Protein AF-A0AAJ6B2W2-F1 (afdb_monomer_lite)

Organism: NCBI:txid3121374

Foldseek 3Di:
DQQDLDQDPLLVVVLVVLLVLLLPQLQVLLVPAPADDDQDADPVLLVVLLVLLVVLVVVLVVVLVVVQVVSCVVVVNHGLVVLLVVLVVQVVVLVVVCPVPDPPVPPPVSNVSSVSSNVSSVVSSLSSSLSSLLSSQSNVCSNNVRFSVVSVVNDPDDSSVRSNVSSNSSSVHNVVSVVVSVVVVVVVVVVVVVD

Radius of gyration: 22.05 Å; chains: 1; bounding box: 56×41×61 Å

Sequence (195 aa):
MTVDTGIRMPYIVTTIILVVAGLVLGPILLTSSTITQTPVEGIAAFAILYVLAQAIERVNQLLVPVLDRLLSAVSGAPTATDKKRTALTAVREQAAAMRGFGVSAYSADAQSEADEAVTTANIEKALLTNGLAFLLAMLLVGLFKFSLLASLGYTNVPSVVDIVITATAIMGGSAGLGDLISKIQKSKTADETAV

Structure (mmCIF, N/CA/C/O backbone):
data_AF-A0AAJ6B2W2-F1
#
_entry.id   AF-A0AAJ6B2W2-F1
#
loop_
_atom_site.group_PDB
_atom_site.id
_atom_site.type_symbol
_atom_site.label_atom_id
_atom_site.label_alt_id
_atom_site.label_comp_id
_atom_site.label_asym_id
_atom_site.label_entity_id
_atom_site.label_seq_id
_atom_site.pdbx_PDB_ins_code
_atom_site.Cartn_x
_atom_site.Cartn_y
_atom_site.Cartn_z
_atom_site.occupancy
_atom_site.B_iso_or_equiv
_atom_site.auth_seq_id
_atom_site.auth_comp_id
_atom_site.auth_asym_id
_atom_site.auth_atom_id
_atom_site.pdbx_PDB_model_num
ATOM 1 N N . MET A 1 1 ? 15.300 -0.191 -28.708 1.00 49.44 1 MET A N 1
ATOM 2 C CA . MET A 1 1 ? 14.275 -0.886 -27.903 1.00 49.44 1 MET A CA 1
ATOM 3 C C . MET A 1 1 ? 13.565 0.212 -27.139 1.00 49.44 1 MET A C 1
ATOM 5 O O . MET A 1 1 ? 14.228 0.851 -26.341 1.00 49.44 1 MET A O 1
ATOM 9 N N . THR A 1 2 ? 12.319 0.532 -27.484 1.00 55.53 2 THR A N 1
ATOM 10 C CA . THR A 1 2 ? 11.547 1.586 -26.803 1.00 55.53 2 THR A CA 1
ATOM 11 C C . THR A 1 2 ? 11.207 1.109 -25.399 1.00 55.53 2 THR A C 1
ATOM 13 O O . THR A 1 2 ? 10.691 -0.005 -25.242 1.00 55.53 2 THR A O 1
ATOM 16 N N . VAL A 1 3 ? 11.540 1.900 -24.388 1.00 63.34 3 VAL A N 1
ATOM 17 C CA . VAL A 1 3 ? 11.248 1.572 -22.998 1.00 63.34 3 VAL A CA 1
ATOM 18 C C . VAL A 1 3 ? 9.772 1.872 -22.750 1.00 63.34 3 VAL A C 1
ATOM 20 O O . VAL A 1 3 ? 9.269 2.935 -23.089 1.00 63.34 3 VAL A O 1
ATOM 23 N N . ASP A 1 4 ? 9.041 0.906 -22.201 1.00 70.06 4 ASP A N 1
ATOM 24 C CA . ASP A 1 4 ? 7.642 1.111 -21.828 1.00 70.06 4 ASP A CA 1
ATOM 25 C C . ASP A 1 4 ? 7.564 2.120 -20.671 1.00 70.06 4 ASP A C 1
ATOM 27 O O . ASP A 1 4 ? 8.037 1.835 -19.572 1.00 70.06 4 ASP A O 1
ATOM 31 N N . THR A 1 5 ? 6.961 3.285 -20.889 1.00 72.44 5 THR A N 1
ATOM 32 C CA . THR A 1 5 ? 6.814 4.345 -19.877 1.00 72.44 5 THR A CA 1
ATOM 33 C C . THR A 1 5 ? 5.394 4.457 -19.316 1.00 72.44 5 THR A C 1
ATOM 35 O O . THR A 1 5 ? 5.143 5.229 -18.397 1.00 72.44 5 THR A O 1
ATOM 38 N N . GLY A 1 6 ? 4.448 3.641 -19.792 1.00 82.75 6 GLY A N 1
ATOM 39 C CA . GLY A 1 6 ? 3.070 3.665 -19.305 1.00 82.75 6 GLY A CA 1
ATOM 40 C C . GLY A 1 6 ? 2.900 2.937 -17.970 1.00 82.75 6 GLY A C 1
ATOM 41 O O . GLY A 1 6 ? 3.480 1.868 -17.751 1.00 82.75 6 GLY A O 1
ATOM 42 N N . ILE A 1 7 ? 2.057 3.480 -17.081 1.00 84.62 7 ILE A N 1
ATOM 43 C CA . ILE A 1 7 ? 1.550 2.721 -15.928 1.00 84.62 7 ILE A CA 1
ATOM 44 C C . ILE A 1 7 ? 0.614 1.644 -16.462 1.00 84.62 7 ILE A C 1
ATOM 46 O O . ILE A 1 7 ? -0.374 1.935 -17.143 1.00 84.62 7 ILE A O 1
ATOM 50 N N . ARG A 1 8 ? 0.895 0.387 -16.133 1.00 89.44 8 ARG A N 1
ATOM 51 C CA . ARG A 1 8 ? 0.129 -0.726 -16.688 1.00 89.44 8 ARG A CA 1
ATOM 52 C C . ARG A 1 8 ? -1.206 -0.907 -15.967 1.00 89.44 8 ARG A C 1
ATOM 54 O O . ARG A 1 8 ? -1.271 -1.026 -14.742 1.00 89.44 8 ARG A O 1
ATOM 61 N N . MET A 1 9 ? -2.273 -1.026 -16.759 1.00 91.69 9 MET A N 1
ATOM 62 C CA . MET A 1 9 ? -3.653 -1.209 -16.288 1.00 91.69 9 MET A CA 1
ATOM 63 C C . MET A 1 9 ? -3.848 -2.320 -15.240 1.00 91.69 9 MET A C 1
ATOM 65 O O . MET A 1 9 ? -4.611 -2.088 -14.301 1.00 91.69 9 MET A O 1
ATOM 69 N N . PRO A 1 10 ? -3.170 -3.488 -15.311 1.00 93.00 10 PRO A N 1
ATOM 70 C CA . PRO A 1 10 ? -3.316 -4.527 -14.292 1.00 93.00 10 PRO A CA 1
ATOM 71 C C . PRO A 1 10 ? -2.988 -4.056 -12.870 1.00 93.00 10 PRO A C 1
ATOM 73 O O . PRO A 1 10 ? -3.652 -4.490 -11.931 1.00 93.00 10 PRO A O 1
ATOM 76 N N . TYR A 1 11 ? -2.022 -3.147 -12.693 1.00 93.75 11 TYR A N 1
ATOM 77 C CA . TYR A 1 11 ? -1.660 -2.617 -11.372 1.00 93.75 11 TYR A CA 1
ATOM 78 C C . TYR A 1 11 ? -2.776 -1.730 -10.825 1.00 93.75 11 TYR A C 1
ATOM 80 O O . TYR A 1 11 ? -3.201 -1.917 -9.690 1.00 93.75 11 TYR A O 1
ATOM 88 N N . ILE A 1 12 ? -3.311 -0.834 -11.659 1.00 94.75 12 ILE A N 1
ATOM 89 C 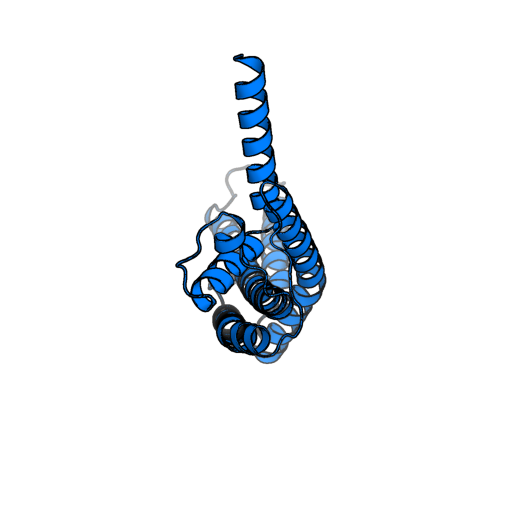CA . ILE A 1 12 ? -4.428 0.048 -11.299 1.00 94.75 12 ILE A CA 1
ATOM 90 C C . ILE A 1 12 ? -5.657 -0.782 -10.909 1.00 94.75 12 ILE A C 1
ATOM 92 O O . ILE A 1 12 ? -6.217 -0.592 -9.831 1.00 94.75 12 ILE A O 1
ATOM 96 N N . VAL A 1 13 ? -6.051 -1.735 -11.760 1.00 95.88 13 VAL A N 1
ATOM 97 C CA . VAL A 1 13 ? -7.231 -2.581 -11.524 1.00 95.88 13 VAL A CA 1
ATOM 98 C C . VAL A 1 13 ? -7.062 -3.416 -10.256 1.00 95.88 13 VAL A C 1
ATOM 100 O O . VAL A 1 13 ? -7.977 -3.474 -9.438 1.00 95.88 13 VAL A O 1
ATOM 103 N N . THR A 1 14 ? -5.886 -4.009 -10.045 1.00 95.88 14 THR A N 1
ATOM 104 C CA . THR A 1 14 ? -5.613 -4.799 -8.834 1.00 95.88 14 THR A CA 1
ATOM 105 C C . THR A 1 14 ? -5.685 -3.941 -7.581 1.00 95.88 14 THR A C 1
ATOM 107 O O . THR A 1 14 ? -6.307 -4.344 -6.602 1.00 95.88 14 THR A O 1
ATOM 110 N N . THR A 1 15 ? -5.116 -2.736 -7.604 1.00 96.88 15 THR A N 1
ATOM 111 C CA . THR A 1 15 ? -5.213 -1.797 -6.481 1.00 96.88 15 THR A CA 1
ATOM 112 C C . THR A 1 15 ? -6.660 -1.418 -6.184 1.00 96.88 15 THR A C 1
ATOM 114 O O . THR A 1 15 ? -7.048 -1.436 -5.018 1.00 96.88 15 THR A O 1
ATOM 117 N N . ILE A 1 16 ? -7.480 -1.149 -7.206 1.00 97.81 16 ILE A N 1
ATOM 118 C CA . ILE A 1 16 ? -8.915 -0.879 -7.023 1.00 97.81 16 ILE A CA 1
ATOM 119 C C . ILE A 1 16 ? -9.605 -2.074 -6.358 1.00 97.81 16 ILE A C 1
ATOM 121 O O . ILE A 1 16 ? -10.341 -1.888 -5.392 1.00 97.81 16 ILE A O 1
ATOM 125 N N . ILE A 1 17 ? -9.336 -3.297 -6.826 1.00 98.12 17 ILE A N 1
ATOM 126 C CA . ILE A 1 17 ? -9.907 -4.518 -6.242 1.00 98.12 17 ILE A CA 1
ATOM 127 C C . ILE A 1 17 ? -9.511 -4.654 -4.768 1.00 98.12 17 ILE A C 1
ATOM 129 O O . ILE A 1 17 ? -10.377 -4.912 -3.935 1.00 98.12 17 ILE A O 1
ATOM 133 N N . LEU A 1 18 ? -8.236 -4.447 -4.427 1.00 98.25 18 LEU A N 1
ATOM 134 C CA . LEU A 1 18 ? -7.752 -4.522 -3.044 1.00 98.25 18 LEU A CA 1
ATOM 135 C C . LEU A 1 18 ? -8.428 -3.472 -2.148 1.00 98.25 18 LEU A C 1
ATOM 137 O O . LEU A 1 18 ? -8.861 -3.796 -1.042 1.00 98.25 18 LEU A O 1
ATOM 141 N N . VAL A 1 19 ? -8.579 -2.239 -2.640 1.00 97.81 19 VAL A N 1
ATOM 142 C CA . VAL A 1 19 ? -9.249 -1.155 -1.905 1.00 97.81 19 VAL A CA 1
ATOM 143 C C . VAL A 1 19 ? -10.727 -1.467 -1.686 1.00 97.81 19 VAL A C 1
ATOM 145 O O . VAL A 1 19 ? -11.203 -1.397 -0.554 1.00 97.81 19 VAL A O 1
ATOM 148 N N . VAL A 1 20 ? -11.449 -1.864 -2.737 1.00 98.25 20 VAL A N 1
ATOM 149 C CA . VAL A 1 20 ? -12.872 -2.227 -2.642 1.00 98.25 20 VAL A CA 1
ATOM 150 C C . VAL A 1 20 ? -13.064 -3.423 -1.711 1.00 98.25 20 VAL A C 1
ATOM 152 O O . VAL A 1 20 ? -13.951 -3.395 -0.860 1.00 98.25 20 VAL A O 1
ATOM 155 N N . ALA A 1 21 ? -12.206 -4.442 -1.803 1.00 98.19 21 ALA A N 1
ATOM 156 C CA . ALA A 1 21 ? -12.235 -5.577 -0.888 1.00 98.19 21 ALA A CA 1
ATOM 157 C C . ALA A 1 21 ? -12.041 -5.130 0.568 1.00 98.19 21 ALA A C 1
ATOM 159 O O . ALA A 1 21 ? -12.775 -5.588 1.438 1.00 98.19 21 ALA A O 1
ATOM 160 N N . GLY A 1 22 ? -11.126 -4.194 0.838 1.00 97.44 22 GLY A N 1
ATOM 161 C CA . GLY A 1 22 ? -10.943 -3.617 2.173 1.00 97.44 22 GLY A CA 1
ATOM 162 C C . GLY A 1 22 ? -12.186 -2.875 2.668 1.00 97.44 22 GLY A C 1
ATOM 163 O O . GLY A 1 22 ? -12.634 -3.109 3.791 1.00 97.44 22 GLY A O 1
ATOM 164 N N . LEU A 1 23 ? -12.784 -2.039 1.813 1.00 97.12 23 LEU A N 1
ATOM 165 C CA . LEU A 1 23 ? -14.006 -1.283 2.117 1.00 97.12 23 LEU A CA 1
ATOM 166 C C . LEU A 1 23 ? -15.223 -2.173 2.387 1.00 97.12 23 LEU A C 1
ATOM 168 O O . LEU A 1 23 ? -16.111 -1.761 3.125 1.00 97.12 23 LEU A O 1
ATOM 172 N N . VAL A 1 24 ? -15.271 -3.378 1.818 1.00 97.25 24 VAL A N 1
ATOM 173 C CA . VAL A 1 24 ? -16.360 -4.338 2.049 1.00 97.25 24 VAL A CA 1
ATOM 174 C C . VAL A 1 24 ? -16.066 -5.236 3.251 1.00 97.25 24 VAL A C 1
ATOM 176 O O . VAL A 1 24 ? -16.893 -5.361 4.153 1.00 97.25 24 VAL A O 1
ATOM 179 N N . LEU A 1 25 ? -14.887 -5.858 3.293 1.00 96.94 25 LEU A N 1
ATOM 180 C CA . LEU A 1 25 ? -14.544 -6.853 4.311 1.00 96.94 25 LEU A CA 1
ATOM 181 C C . LEU A 1 25 ? -14.288 -6.230 5.688 1.00 96.94 25 LEU A C 1
ATOM 183 O O . LEU A 1 25 ? -14.627 -6.846 6.696 1.00 96.94 25 LEU A O 1
ATOM 187 N N . GLY A 1 26 ? -13.734 -5.015 5.751 1.00 95.25 26 GLY A N 1
ATOM 188 C CA . GLY A 1 26 ? -13.479 -4.320 7.016 1.00 95.25 26 GLY A CA 1
ATOM 189 C C . GLY A 1 26 ? -14.754 -4.084 7.839 1.00 95.25 26 GLY A C 1
ATOM 190 O O . GLY A 1 26 ? -14.811 -4.528 8.986 1.00 95.25 26 GLY A O 1
ATOM 191 N N . PRO A 1 27 ? -15.812 -3.462 7.279 1.00 93.81 27 PRO A N 1
ATOM 192 C CA . PRO A 1 27 ? -17.092 -3.294 7.971 1.00 93.81 27 PRO A CA 1
ATOM 193 C C . PRO A 1 27 ? -17.776 -4.612 8.349 1.00 93.81 27 PRO A C 1
ATOM 195 O O . PRO A 1 27 ? -18.363 -4.704 9.428 1.00 93.81 27 PRO A O 1
ATOM 198 N N . ILE A 1 28 ? -17.669 -5.649 7.509 1.00 95.06 28 ILE A N 1
ATOM 199 C CA . ILE A 1 28 ? -18.175 -6.987 7.852 1.00 95.06 28 ILE A CA 1
ATOM 200 C C . ILE A 1 28 ? -17.472 -7.492 9.118 1.00 95.06 28 ILE A C 1
ATOM 202 O O . ILE A 1 28 ? -18.146 -7.825 10.094 1.00 95.06 28 ILE A O 1
ATOM 206 N N . LEU A 1 29 ? -16.135 -7.454 9.153 1.00 94.25 29 LEU A N 1
ATOM 207 C CA . LEU A 1 29 ? -15.356 -7.871 10.323 1.00 94.25 29 LEU A CA 1
ATOM 208 C C . LEU A 1 29 ? -15.653 -7.033 11.567 1.00 94.25 29 LEU A C 1
ATOM 210 O O . LEU A 1 29 ? -15.751 -7.590 12.659 1.00 94.25 29 LEU A O 1
ATOM 214 N N . LEU A 1 30 ? -15.853 -5.722 11.408 1.00 90.94 30 LEU A N 1
ATOM 215 C CA . LEU A 1 30 ? -16.239 -4.825 12.499 1.00 90.94 30 LEU A CA 1
ATOM 216 C C . LEU A 1 30 ? -17.536 -5.285 13.177 1.00 90.94 30 LEU A C 1
ATOM 218 O O . LEU A 1 30 ? -17.629 -5.293 14.406 1.00 90.94 30 LEU A O 1
ATOM 222 N N . THR A 1 31 ? -18.527 -5.690 12.380 1.00 88.62 31 THR A N 1
ATOM 223 C CA . THR A 1 31 ? -19.831 -6.142 12.890 1.00 88.62 31 THR A CA 1
ATOM 224 C C . THR A 1 31 ? -19.782 -7.546 13.491 1.00 88.62 31 THR A C 1
ATOM 226 O O . THR A 1 31 ? -20.477 -7.807 14.470 1.00 88.62 31 THR A O 1
ATOM 229 N N . SER A 1 32 ? -18.945 -8.439 12.953 1.00 89.06 32 SER A N 1
ATOM 230 C CA . SER A 1 32 ? -18.848 -9.831 13.410 1.00 89.06 32 SER A CA 1
ATOM 231 C C . SER A 1 32 ? -17.844 -10.050 14.542 1.00 89.06 32 SER A C 1
ATOM 233 O O . SER A 1 32 ? -17.879 -11.088 15.199 1.00 89.06 32 SER A O 1
ATOM 235 N N . SER A 1 33 ? -16.907 -9.123 14.749 1.00 84.88 33 SER A N 1
ATOM 236 C CA . SER A 1 33 ? -15.861 -9.289 15.753 1.00 84.88 33 SER A CA 1
ATOM 237 C C . SER A 1 33 ? -16.439 -9.272 17.171 1.00 84.88 33 SER A C 1
ATOM 239 O O . SER A 1 33 ? -17.264 -8.428 17.525 1.00 84.88 33 SER A O 1
ATOM 241 N N . THR A 1 34 ? -15.961 -10.184 18.012 1.00 85.19 34 THR A N 1
ATOM 242 C CA . THR A 1 34 ? -16.260 -10.231 19.451 1.00 85.19 34 THR A CA 1
ATOM 243 C C . THR A 1 34 ? -15.166 -9.577 20.293 1.00 85.19 34 THR A C 1
ATOM 245 O O . THR A 1 34 ? -15.264 -9.571 21.518 1.00 85.19 34 THR A O 1
ATOM 248 N N . ILE A 1 35 ? -14.109 -9.054 19.660 1.00 82.69 35 ILE A N 1
ATOM 249 C CA . ILE A 1 35 ? -13.019 -8.375 20.358 1.00 82.69 35 ILE A CA 1
ATOM 250 C C . ILE A 1 35 ? -13.547 -7.042 20.879 1.00 82.69 35 ILE A C 1
ATOM 252 O O . ILE A 1 35 ? -14.063 -6.218 20.122 1.00 82.69 35 ILE A O 1
ATOM 256 N N . THR A 1 36 ? -13.404 -6.840 22.184 1.00 74.19 36 THR A N 1
ATOM 257 C CA . THR A 1 36 ? -13.676 -5.565 22.841 1.00 74.19 36 THR A CA 1
ATOM 258 C C . THR A 1 36 ? -12.344 -4.913 23.140 1.00 74.19 36 THR A C 1
ATOM 260 O O . THR A 1 36 ? -11.532 -5.478 23.873 1.00 74.19 36 THR A O 1
ATOM 263 N N . GLN A 1 37 ? -12.112 -3.733 22.576 1.00 68.75 37 GLN A N 1
ATOM 264 C CA . GLN A 1 37 ? -10.942 -2.945 22.916 1.00 68.75 37 GLN A CA 1
ATOM 265 C C . GLN A 1 37 ? -11.307 -1.925 23.992 1.00 68.75 37 GLN A C 1
ATOM 267 O O . GLN A 1 37 ? -12.297 -1.205 23.871 1.00 68.75 37 GLN A O 1
ATOM 272 N N . THR A 1 38 ? -10.506 -1.859 25.049 1.00 70.38 38 THR A N 1
ATOM 273 C CA . THR A 1 38 ? -10.548 -0.722 25.966 1.00 70.38 38 THR A CA 1
ATOM 274 C C . THR A 1 38 ? -9.908 0.476 25.267 1.00 70.38 38 THR A C 1
ATOM 276 O O . THR A 1 38 ? -8.803 0.312 24.738 1.00 70.38 38 THR A O 1
ATOM 279 N N . PRO A 1 39 ? -10.547 1.659 25.260 1.00 64.88 39 PRO A N 1
ATOM 280 C CA . PRO A 1 39 ? -9.939 2.867 24.720 1.00 64.88 39 PRO A CA 1
ATOM 281 C C . PRO A 1 39 ? -8.566 3.095 25.350 1.00 64.88 39 PRO A C 1
ATOM 283 O O . PRO A 1 39 ? -8.404 2.986 26.565 1.00 64.88 39 PRO A O 1
ATOM 286 N N . VAL A 1 40 ? -7.573 3.376 24.512 1.00 69.12 40 VAL A N 1
ATOM 287 C CA . VAL A 1 40 ? -6.217 3.695 24.951 1.00 69.12 40 VAL A CA 1
ATOM 288 C C . VAL A 1 40 ? -6.014 5.188 24.738 1.00 69.12 40 VAL A C 1
ATOM 290 O O . VAL A 1 40 ? -6.084 5.661 23.606 1.00 69.12 40 VAL A O 1
ATOM 293 N N . GLU A 1 41 ? -5.794 5.931 25.820 1.00 66.44 41 GLU A N 1
ATOM 294 C CA . GLU A 1 41 ? -5.692 7.390 25.770 1.00 66.44 41 GLU A CA 1
ATOM 295 C C . GLU A 1 41 ? -4.299 7.872 25.326 1.00 66.44 41 GLU A C 1
ATOM 297 O O . GLU A 1 41 ? -3.258 7.277 25.630 1.00 66.44 41 GLU A O 1
ATOM 302 N N . GLY A 1 42 ? -4.278 9.004 24.620 1.00 68.62 42 GLY A N 1
ATOM 303 C CA . GLY A 1 42 ? -3.059 9.750 24.310 1.00 68.62 42 GLY A CA 1
ATOM 304 C C . GLY A 1 42 ? -2.091 9.039 23.356 1.00 68.62 42 GLY A C 1
ATOM 305 O O . GLY A 1 42 ? -2.478 8.430 22.361 1.00 68.62 42 GLY A O 1
ATOM 306 N N . ILE A 1 43 ? -0.787 9.152 23.637 1.00 69.19 43 ILE A N 1
ATOM 307 C CA . ILE A 1 43 ? 0.305 8.696 22.750 1.00 69.19 43 ILE A CA 1
ATOM 308 C C . ILE A 1 43 ? 0.242 7.184 22.471 1.00 69.19 43 ILE A C 1
ATOM 310 O O . ILE A 1 43 ? 0.691 6.721 21.421 1.00 69.19 43 ILE A O 1
ATOM 314 N N . ALA A 1 44 ? -0.345 6.402 23.375 1.00 76.94 44 ALA A N 1
ATOM 315 C CA . ALA A 1 44 ? -0.411 4.955 23.228 1.00 76.94 44 ALA A CA 1
ATOM 316 C C . ALA A 1 44 ? -1.335 4.504 22.071 1.00 76.94 44 ALA A C 1
ATOM 318 O O . ALA A 1 44 ? -1.063 3.467 21.464 1.00 76.94 44 ALA A O 1
ATOM 319 N N . ALA A 1 45 ? -2.323 5.312 21.658 1.00 77.62 45 ALA A N 1
ATOM 320 C CA . ALA A 1 45 ? -3.091 5.060 20.432 1.00 77.62 45 ALA A CA 1
ATOM 321 C C . ALA A 1 45 ? -2.205 5.118 19.169 1.00 77.62 45 ALA A C 1
ATOM 323 O O . ALA A 1 45 ? -2.308 4.268 18.281 1.00 77.62 45 ALA A O 1
ATOM 324 N N . PHE A 1 46 ? -1.258 6.063 19.117 1.00 82.75 46 PHE A N 1
ATOM 325 C CA . PHE A 1 46 ? -0.296 6.172 18.015 1.00 82.75 46 PHE A CA 1
ATOM 326 C C . PHE A 1 46 ? 0.725 5.030 18.007 1.00 82.75 46 PHE A C 1
ATOM 328 O O . PHE A 1 46 ? 1.160 4.611 16.935 1.00 82.75 46 PHE A O 1
ATOM 335 N N . ALA A 1 47 ? 1.077 4.482 19.173 1.00 85.00 47 ALA A N 1
ATOM 336 C CA . ALA A 1 47 ? 1.943 3.307 19.253 1.00 85.00 47 ALA A CA 1
ATOM 337 C C . ALA A 1 47 ? 1.288 2.072 18.609 1.00 85.00 47 ALA A C 1
ATOM 339 O O . ALA A 1 47 ? 1.954 1.336 17.881 1.00 85.00 47 ALA A O 1
ATOM 340 N N . ILE A 1 48 ? -0.021 1.876 18.808 1.00 86.62 48 ILE A N 1
ATOM 341 C CA . ILE A 1 48 ? -0.774 0.793 18.156 1.00 86.62 48 ILE A CA 1
ATOM 342 C C . ILE A 1 48 ? -0.764 0.981 16.637 1.00 86.62 48 ILE A C 1
ATOM 344 O O . ILE A 1 48 ? -0.410 0.049 15.914 1.00 86.62 48 ILE A O 1
ATOM 348 N N . LEU A 1 49 ? -1.079 2.189 16.151 1.00 89.69 49 LEU A N 1
ATOM 349 C CA . LEU A 1 49 ? -1.005 2.512 14.720 1.00 89.69 49 LEU A CA 1
ATOM 350 C C . LEU A 1 49 ? 0.379 2.199 14.141 1.00 89.69 49 LEU A C 1
ATOM 352 O O . LEU A 1 49 ? 0.483 1.588 13.079 1.00 89.69 49 LEU A O 1
ATOM 356 N N . TYR A 1 50 ? 1.436 2.588 14.855 1.00 90.75 50 TYR A N 1
ATOM 357 C CA . TYR A 1 50 ? 2.817 2.377 14.435 1.00 90.75 50 TYR A CA 1
ATOM 358 C C . TYR A 1 50 ? 3.172 0.889 14.330 1.00 90.75 50 TYR A C 1
ATOM 360 O O . TYR A 1 50 ? 3.732 0.463 13.319 1.00 90.75 50 TYR A O 1
ATOM 368 N N . VAL A 1 51 ? 2.807 0.083 15.333 1.00 91.62 51 VAL A N 1
ATOM 369 C CA . VAL A 1 51 ? 3.041 -1.371 15.325 1.00 91.62 51 VAL A CA 1
ATOM 370 C C . VAL A 1 51 ? 2.267 -2.046 14.191 1.00 91.62 51 VAL A C 1
ATOM 372 O O . VAL A 1 51 ? 2.829 -2.884 13.484 1.00 91.62 51 VAL A O 1
ATOM 375 N N . LEU A 1 52 ? 1.006 -1.660 13.971 1.00 93.25 52 LEU A N 1
ATOM 376 C CA . LEU A 1 52 ? 0.202 -2.190 12.867 1.00 93.25 52 LEU A CA 1
ATOM 377 C C . LEU A 1 52 ? 0.801 -1.818 11.506 1.00 93.25 52 LEU A C 1
ATOM 379 O O . LEU A 1 52 ? 0.917 -2.682 10.637 1.00 93.25 52 LEU A O 1
ATOM 383 N N . ALA A 1 53 ? 1.239 -0.568 11.336 1.00 94.88 53 ALA A N 1
ATOM 384 C CA . ALA A 1 53 ? 1.880 -0.111 10.108 1.00 94.88 53 ALA A CA 1
ATOM 385 C C . ALA A 1 53 ? 3.174 -0.891 9.829 1.00 94.88 53 ALA A C 1
ATOM 387 O O . ALA A 1 53 ? 3.356 -1.401 8.724 1.00 94.88 53 ALA A O 1
ATOM 388 N N . GLN A 1 54 ? 4.031 -1.078 10.838 1.00 95.38 54 GLN A N 1
ATOM 389 C CA . GLN A 1 54 ? 5.240 -1.895 10.698 1.00 95.38 54 GLN A CA 1
ATOM 390 C C . GLN A 1 54 ? 4.926 -3.349 10.335 1.00 95.38 54 GLN A C 1
ATOM 392 O O . GLN A 1 54 ? 5.584 -3.924 9.467 1.00 95.38 54 GLN A O 1
ATOM 397 N N . ALA A 1 55 ? 3.936 -3.961 10.987 1.00 95.31 55 ALA A N 1
ATOM 398 C CA . ALA A 1 55 ? 3.546 -5.336 10.694 1.00 95.31 55 ALA A CA 1
ATOM 399 C C . ALA A 1 55 ? 3.079 -5.477 9.236 1.00 95.31 55 ALA A C 1
ATOM 401 O O . ALA A 1 55 ? 3.532 -6.375 8.523 1.00 95.31 55 ALA A O 1
ATOM 402 N N . ILE A 1 56 ? 2.246 -4.545 8.767 1.00 96.50 56 ILE A N 1
ATOM 403 C CA . ILE A 1 56 ? 1.786 -4.493 7.375 1.00 96.50 56 ILE A CA 1
ATOM 404 C C . ILE A 1 56 ? 2.954 -4.287 6.409 1.00 96.50 56 ILE A C 1
ATOM 406 O O . ILE A 1 56 ? 3.015 -4.968 5.389 1.00 96.50 56 ILE A O 1
ATOM 410 N N . GLU A 1 57 ? 3.920 -3.422 6.724 1.00 96.50 57 GLU A N 1
ATOM 411 C CA . GLU A 1 57 ? 5.119 -3.240 5.897 1.00 96.50 57 GLU A CA 1
ATOM 412 C C . GLU A 1 57 ? 5.904 -4.550 5.731 1.00 96.50 57 GLU A C 1
ATOM 414 O O . GLU A 1 57 ? 6.356 -4.862 4.626 1.00 96.50 57 GLU A O 1
ATOM 419 N N . ARG A 1 58 ? 6.027 -5.358 6.795 1.00 96.81 58 ARG A N 1
ATOM 420 C CA . ARG A 1 58 ? 6.678 -6.681 6.721 1.00 96.81 58 ARG A CA 1
ATOM 421 C C . ARG A 1 58 ? 5.891 -7.666 5.872 1.00 96.81 58 ARG A C 1
ATOM 423 O O . ARG A 1 58 ? 6.488 -8.383 5.072 1.00 96.81 58 ARG A O 1
ATOM 430 N N . VAL A 1 59 ? 4.567 -7.675 5.993 1.00 95.94 59 VAL A N 1
ATOM 431 C CA . VAL A 1 59 ? 3.706 -8.516 5.151 1.00 95.94 59 VAL A CA 1
ATOM 432 C C . VAL A 1 59 ? 3.797 -8.086 3.682 1.00 95.94 59 VAL A C 1
ATOM 434 O O . VAL A 1 59 ? 3.973 -8.927 2.802 1.00 95.94 59 VAL A O 1
ATOM 437 N N . ASN A 1 60 ? 3.779 -6.783 3.402 1.00 95.75 60 ASN A N 1
ATOM 438 C CA . ASN A 1 60 ? 3.894 -6.243 2.049 1.00 95.75 60 ASN A CA 1
ATOM 439 C C . ASN A 1 60 ? 5.233 -6.584 1.388 1.00 95.75 60 ASN A C 1
ATOM 441 O O . ASN A 1 60 ? 5.252 -6.899 0.199 1.00 95.75 60 ASN A O 1
ATOM 445 N N . GLN A 1 61 ? 6.339 -6.590 2.143 1.00 94.44 61 GLN A N 1
ATOM 446 C CA . GLN A 1 61 ? 7.649 -7.028 1.635 1.00 94.44 61 GLN A CA 1
ATOM 447 C C . GLN A 1 61 ? 7.614 -8.461 1.080 1.00 94.44 61 GLN A C 1
ATOM 449 O O . GLN A 1 61 ? 8.350 -8.765 0.142 1.00 94.44 61 GLN A O 1
ATOM 454 N N . LEU A 1 62 ? 6.747 -9.321 1.623 1.00 95.50 62 LEU A N 1
ATOM 455 C CA . LEU A 1 62 ? 6.572 -10.702 1.172 1.00 95.50 62 LEU A CA 1
ATOM 456 C C . LEU A 1 62 ? 5.538 -10.820 0.047 1.00 95.50 62 LEU A C 1
ATOM 458 O O . LEU A 1 62 ? 5.776 -11.514 -0.940 1.00 95.50 62 LEU A O 1
ATOM 462 N N . LEU A 1 63 ? 4.396 -10.144 0.181 1.00 96.12 63 LEU A N 1
ATOM 463 C CA . LEU A 1 63 ? 3.246 -10.348 -0.701 1.00 96.12 63 LEU A CA 1
ATOM 464 C C . LEU A 1 63 ? 3.288 -9.510 -1.982 1.00 96.12 63 LEU A C 1
ATOM 466 O O . LEU A 1 63 ? 2.878 -10.003 -3.032 1.00 96.12 63 LEU A O 1
ATOM 470 N N . VAL A 1 64 ? 3.811 -8.281 -1.947 1.00 96.00 64 VAL A N 1
ATOM 471 C CA . VAL A 1 64 ? 3.873 -7.422 -3.145 1.00 96.00 64 VAL A CA 1
ATOM 472 C C . VAL A 1 64 ? 4.694 -8.068 -4.270 1.00 96.00 64 VAL A C 1
ATOM 474 O O . VAL A 1 64 ? 4.209 -8.071 -5.399 1.00 96.00 64 VAL A O 1
ATOM 477 N N . PRO A 1 65 ? 5.871 -8.685 -4.025 1.00 95.06 65 PRO A N 1
ATOM 478 C CA . PRO A 1 65 ? 6.594 -9.411 -5.072 1.00 95.06 65 PRO A CA 1
ATOM 479 C C . PRO A 1 65 ? 5.817 -10.600 -5.652 1.00 95.06 65 PRO A C 1
ATOM 481 O O . PRO A 1 65 ? 5.956 -10.905 -6.835 1.00 95.06 65 PRO A O 1
ATOM 484 N N . VAL A 1 66 ? 5.007 -11.280 -4.834 1.00 95.75 66 VAL A N 1
ATOM 485 C CA . VAL A 1 66 ? 4.159 -12.388 -5.295 1.00 95.75 66 VAL A CA 1
ATOM 486 C C . VAL A 1 66 ? 3.053 -11.855 -6.203 1.00 95.75 66 VAL A C 1
ATOM 488 O O . VAL A 1 66 ? 2.873 -12.377 -7.300 1.00 95.75 66 VAL A O 1
ATOM 491 N N . LEU A 1 67 ? 2.375 -10.776 -5.801 1.00 94.81 67 LEU A N 1
ATOM 492 C CA . LEU A 1 67 ? 1.360 -10.113 -6.624 1.00 94.81 67 LEU A CA 1
ATOM 493 C C . LEU A 1 67 ? 1.947 -9.577 -7.939 1.00 94.81 67 LEU A C 1
ATOM 495 O O . LEU A 1 67 ? 1.362 -9.801 -8.993 1.00 94.81 67 LEU A O 1
ATOM 499 N N . ASP A 1 68 ? 3.126 -8.950 -7.898 1.00 95.38 68 ASP A N 1
ATOM 500 C CA . ASP A 1 68 ? 3.851 -8.445 -9.078 1.00 95.38 68 ASP A CA 1
ATOM 501 C C . ASP A 1 68 ? 4.107 -9.574 -10.100 1.00 95.38 68 ASP A C 1
ATOM 503 O O . ASP A 1 68 ? 3.849 -9.423 -11.296 1.00 95.38 68 ASP A O 1
ATOM 507 N N . ARG A 1 69 ? 4.531 -10.755 -9.626 1.00 94.38 69 ARG A N 1
ATOM 508 C CA . ARG A 1 69 ? 4.738 -11.946 -10.472 1.00 94.38 69 ARG A CA 1
ATOM 509 C C . ARG A 1 69 ? 3.439 -12.532 -11.013 1.00 94.38 69 ARG A C 1
ATOM 511 O O . ARG A 1 69 ? 3.400 -12.919 -12.177 1.00 94.38 69 ARG A O 1
ATOM 518 N N . LEU A 1 70 ? 2.390 -12.605 -10.196 1.00 94.25 70 LEU A N 1
ATOM 519 C CA . LEU A 1 70 ? 1.086 -13.107 -10.636 1.00 94.25 70 LEU A CA 1
ATOM 520 C C . LEU A 1 70 ? 0.492 -12.212 -11.727 1.00 94.25 70 LEU A C 1
ATOM 522 O O . LEU A 1 70 ? 0.027 -12.714 -12.748 1.00 94.25 70 LEU A O 1
ATOM 526 N N . LEU A 1 71 ? 0.573 -10.891 -11.560 1.00 93.75 71 LEU A N 1
ATOM 527 C CA . LEU A 1 71 ? 0.115 -9.943 -12.576 1.00 93.75 71 LEU A CA 1
ATOM 528 C C . LEU A 1 71 ? 0.932 -10.036 -13.859 1.00 93.75 71 LEU A C 1
ATOM 530 O O . LEU A 1 71 ? 0.360 -9.985 -14.949 1.00 93.75 71 LEU A O 1
ATOM 534 N N . SER A 1 72 ? 2.247 -10.218 -13.748 1.00 92.69 72 SER A N 1
ATOM 535 C CA . SER A 1 72 ? 3.112 -10.470 -14.901 1.00 92.69 72 SER A CA 1
ATOM 536 C C . SER A 1 72 ? 2.707 -11.746 -15.648 1.00 92.69 72 SER A C 1
ATOM 538 O O . SER A 1 72 ? 2.529 -11.708 -16.864 1.00 92.69 72 SER A O 1
ATOM 540 N N . ALA A 1 73 ? 2.449 -12.844 -14.932 1.00 92.81 73 ALA A N 1
ATOM 541 C CA . ALA A 1 73 ? 2.028 -14.110 -15.532 1.00 92.81 73 ALA A CA 1
ATOM 542 C C . ALA A 1 73 ? 0.674 -14.011 -16.258 1.00 92.81 73 ALA A C 1
ATOM 544 O O . ALA A 1 73 ? 0.503 -14.609 -17.317 1.00 92.81 73 ALA A O 1
ATOM 545 N N . VAL A 1 74 ? -0.278 -13.247 -15.712 1.00 91.69 74 VAL A N 1
ATOM 546 C CA . VAL A 1 74 ? -1.615 -13.076 -16.309 1.00 91.69 74 VAL A CA 1
ATOM 547 C C . VAL A 1 74 ? -1.598 -12.102 -17.489 1.00 91.69 74 VAL A C 1
ATOM 549 O O . VAL A 1 74 ? -2.289 -12.324 -18.478 1.00 91.69 74 VAL A O 1
ATOM 552 N N . SER A 1 75 ? -0.828 -11.017 -17.397 1.00 90.50 75 SER A N 1
ATOM 553 C CA . SER A 1 75 ? -0.800 -9.972 -18.432 1.00 90.50 75 SER A CA 1
ATOM 554 C C . SER A 1 75 ? 0.201 -10.231 -19.559 1.00 90.50 75 SER A C 1
ATOM 556 O O . SER A 1 75 ? 0.126 -9.572 -20.592 1.00 90.50 75 SER A O 1
ATOM 558 N N . GLY A 1 76 ? 1.167 -11.134 -19.358 1.00 88.19 76 GLY A N 1
ATOM 559 C CA . GLY A 1 76 ? 2.297 -11.345 -20.269 1.00 88.19 76 GLY A CA 1
ATOM 560 C C . GLY A 1 76 ? 3.341 -10.218 -20.248 1.00 88.19 76 GLY A C 1
ATOM 561 O O . GLY A 1 76 ? 4.348 -10.305 -20.947 1.00 88.19 76 GLY A O 1
ATOM 562 N N . ALA A 1 77 ? 3.131 -9.165 -19.452 1.00 87.81 77 ALA A N 1
ATOM 563 C CA . ALA A 1 77 ? 4.065 -8.054 -19.311 1.00 87.81 77 ALA A CA 1
ATOM 564 C C . ALA A 1 77 ? 5.161 -8.376 -18.270 1.00 87.81 77 ALA A C 1
ATOM 566 O O . ALA A 1 77 ? 4.885 -9.094 -17.307 1.00 87.81 77 ALA A O 1
ATOM 567 N N . PRO A 1 78 ? 6.389 -7.832 -18.395 1.00 88.88 78 PRO A N 1
ATOM 568 C CA . PRO A 1 78 ? 7.468 -8.042 -17.417 1.00 88.88 78 PRO A CA 1
ATOM 569 C C . PRO A 1 78 ? 7.083 -7.519 -16.028 1.00 88.88 78 PRO A C 1
ATOM 571 O O . PRO A 1 78 ? 6.253 -6.626 -15.926 1.00 88.88 78 PRO A O 1
ATOM 574 N N . THR A 1 79 ? 7.667 -8.010 -14.935 1.00 91.75 79 THR A N 1
ATOM 575 C CA . THR A 1 79 ? 7.331 -7.459 -13.604 1.00 91.75 79 THR A CA 1
ATOM 576 C C . THR A 1 79 ? 7.769 -5.993 -13.477 1.00 91.75 79 THR A C 1
ATOM 578 O O . THR A 1 79 ? 8.678 -5.545 -14.183 1.00 91.75 79 THR A O 1
ATOM 581 N N . ALA A 1 80 ? 7.187 -5.231 -12.542 1.00 89.88 80 ALA A N 1
ATOM 582 C CA . ALA A 1 80 ? 7.665 -3.870 -12.260 1.00 89.88 80 ALA A CA 1
ATOM 583 C C . ALA A 1 80 ? 9.139 -3.894 -11.805 1.00 89.88 80 ALA A C 1
ATOM 585 O O . ALA A 1 80 ? 9.929 -2.990 -12.082 1.00 89.88 80 ALA A O 1
ATOM 586 N N . THR A 1 81 ? 9.540 -4.980 -11.139 1.00 89.00 81 THR A N 1
ATOM 587 C CA . THR A 1 81 ? 10.938 -5.240 -10.780 1.00 89.00 81 THR A CA 1
ATOM 588 C C . THR A 1 81 ? 11.838 -5.394 -12.008 1.00 89.00 81 THR A C 1
ATOM 590 O O . THR A 1 81 ? 12.904 -4.777 -12.054 1.00 89.00 81 THR A O 1
ATOM 593 N N . ASP A 1 82 ? 11.410 -6.171 -13.002 1.00 90.25 82 ASP A N 1
ATOM 594 C CA . ASP A 1 82 ? 12.168 -6.383 -14.238 1.00 90.25 82 ASP A CA 1
ATOM 595 C C . ASP A 1 82 ? 12.236 -5.100 -15.063 1.00 90.25 82 ASP A C 1
ATOM 597 O O . ASP A 1 82 ? 13.317 -4.725 -15.510 1.00 90.25 82 ASP A O 1
ATOM 601 N N . LYS A 1 83 ? 11.121 -4.366 -15.171 1.00 87.69 83 LYS A N 1
ATOM 602 C CA . LYS A 1 83 ? 11.047 -3.050 -15.826 1.00 87.69 83 LYS A CA 1
ATOM 603 C C . LYS A 1 83 ? 12.091 -2.086 -15.255 1.00 87.69 83 LYS A C 1
ATOM 605 O O . LYS A 1 83 ? 12.910 -1.543 -15.996 1.00 87.69 83 LYS A O 1
ATOM 610 N N . LYS A 1 84 ? 12.146 -1.962 -13.922 1.00 88.25 84 LYS A N 1
ATOM 611 C CA . LYS A 1 84 ? 13.157 -1.147 -13.227 1.00 88.25 84 LYS A CA 1
ATOM 612 C C . LYS A 1 84 ? 14.581 -1.643 -13.477 1.00 88.25 84 LYS A C 1
ATOM 614 O O . LYS A 1 84 ? 15.488 -0.836 -13.671 1.00 88.25 84 LYS A O 1
ATOM 619 N N . ARG A 1 85 ? 14.801 -2.961 -13.443 1.00 88.69 85 ARG A N 1
ATOM 620 C CA . ARG A 1 85 ? 16.130 -3.553 -13.643 1.00 88.69 85 ARG A CA 1
ATOM 621 C C . ARG A 1 85 ? 16.643 -3.295 -15.058 1.00 88.69 85 ARG A C 1
ATOM 623 O O . ARG A 1 85 ? 17.786 -2.878 -15.195 1.00 88.69 85 ARG A O 1
ATOM 630 N N . THR A 1 86 ? 15.811 -3.500 -16.073 1.00 87.12 86 THR A N 1
ATOM 631 C CA . THR A 1 86 ? 16.158 -3.262 -17.480 1.00 87.12 86 THR A CA 1
ATOM 632 C C . THR A 1 86 ? 16.493 -1.795 -17.724 1.00 87.12 86 THR A C 1
ATOM 634 O O . THR A 1 86 ? 17.533 -1.512 -18.313 1.00 87.12 86 THR A O 1
ATOM 637 N N . ALA A 1 87 ? 15.687 -0.868 -17.193 1.00 84.88 87 ALA A N 1
ATOM 638 C CA . ALA A 1 87 ? 15.955 0.566 -17.302 1.00 84.88 87 ALA A CA 1
ATOM 639 C C . ALA A 1 87 ? 17.304 0.953 -16.664 1.00 84.88 87 ALA A C 1
ATOM 641 O O . ALA A 1 87 ? 18.130 1.610 -17.292 1.00 84.88 87 ALA A O 1
ATOM 642 N N . LEU A 1 88 ? 17.589 0.469 -15.448 1.00 86.25 88 LEU A N 1
ATOM 643 C CA . LEU A 1 88 ? 18.867 0.745 -14.779 1.00 86.25 88 LEU A CA 1
ATOM 644 C C . LEU A 1 88 ? 20.069 0.108 -15.487 1.00 86.25 88 LEU A C 1
ATOM 646 O O . LEU A 1 88 ? 21.157 0.686 -15.480 1.00 86.25 88 LEU A O 1
ATOM 650 N N . THR A 1 89 ? 19.904 -1.079 -16.073 1.00 86.88 89 THR A N 1
ATOM 651 C CA . THR A 1 89 ? 20.960 -1.712 -16.873 1.00 86.88 89 THR A CA 1
ATOM 652 C C . THR A 1 89 ? 21.249 -0.895 -18.129 1.00 86.88 89 THR A C 1
ATOM 654 O O . THR A 1 89 ? 22.417 -0.618 -18.385 1.00 86.88 89 THR A O 1
ATOM 657 N N . ALA A 1 90 ? 20.221 -0.419 -18.837 1.00 81.62 90 ALA A N 1
ATOM 658 C CA . ALA A 1 90 ? 20.391 0.422 -20.022 1.00 81.62 90 ALA A CA 1
ATOM 659 C C . ALA A 1 90 ? 21.168 1.714 -19.709 1.00 81.62 90 ALA A C 1
ATOM 661 O O . ALA A 1 90 ? 22.121 2.046 -20.414 1.00 81.62 90 ALA A O 1
ATOM 662 N N . VAL A 1 91 ? 20.851 2.385 -18.593 1.00 81.31 91 VAL A N 1
ATOM 663 C CA . VAL A 1 91 ? 21.600 3.574 -18.131 1.00 81.31 91 VAL A CA 1
ATOM 664 C C . VAL A 1 91 ? 23.059 3.237 -17.836 1.00 81.31 91 VAL A C 1
ATOM 666 O O . VAL A 1 91 ? 23.961 3.994 -18.190 1.00 81.31 91 VAL A O 1
ATOM 669 N N . ARG A 1 92 ? 23.320 2.095 -17.188 1.00 82.94 92 ARG A N 1
ATOM 670 C CA . ARG A 1 92 ? 24.689 1.665 -16.859 1.00 82.94 92 ARG A CA 1
ATOM 671 C C . ARG A 1 92 ? 25.499 1.318 -18.101 1.00 82.94 92 ARG A C 1
ATOM 673 O O . ARG A 1 92 ? 26.675 1.666 -18.150 1.00 82.94 92 ARG A O 1
ATOM 680 N N . GLU A 1 93 ? 24.895 0.648 -19.074 1.00 81.81 93 GLU A N 1
ATOM 681 C CA . GLU A 1 93 ? 25.540 0.295 -20.341 1.00 81.81 93 GLU A CA 1
ATOM 682 C C . GLU A 1 93 ? 25.856 1.541 -21.167 1.00 81.81 93 GLU A C 1
ATOM 684 O O . GLU A 1 93 ? 26.981 1.680 -21.643 1.00 81.81 93 GLU A O 1
ATOM 689 N N . GLN A 1 94 ? 24.926 2.497 -21.247 1.00 74.62 94 GLN A N 1
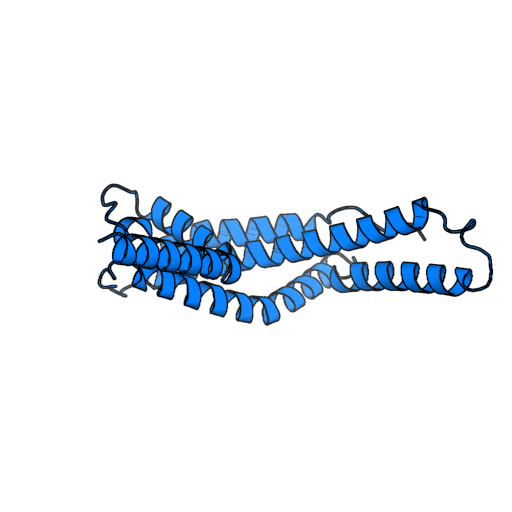ATOM 690 C CA . GLN A 1 94 ? 25.177 3.791 -21.888 1.00 74.62 94 GLN A CA 1
ATOM 691 C C . GLN A 1 94 ? 26.285 4.566 -21.176 1.00 74.62 94 GLN A C 1
ATOM 693 O O . GLN A 1 94 ? 27.236 5.012 -21.816 1.00 74.62 94 GLN A O 1
ATOM 698 N N . ALA A 1 95 ? 26.231 4.662 -19.844 1.00 77.06 95 ALA A N 1
ATOM 699 C CA . ALA A 1 95 ? 27.283 5.308 -19.065 1.00 77.06 95 ALA A CA 1
ATOM 700 C C . ALA A 1 95 ? 28.650 4.622 -19.249 1.00 77.06 95 ALA A C 1
ATOM 702 O O . ALA A 1 95 ? 29.675 5.300 -19.263 1.00 77.06 95 ALA A O 1
ATOM 703 N N . ALA A 1 96 ? 28.688 3.294 -19.402 1.00 78.56 96 ALA A N 1
ATOM 704 C CA . ALA A 1 96 ? 29.917 2.539 -19.642 1.00 78.56 96 ALA A CA 1
ATOM 705 C C . ALA A 1 96 ? 30.464 2.734 -21.066 1.00 78.56 96 ALA A C 1
ATOM 707 O O . ALA A 1 96 ? 31.665 2.959 -21.212 1.00 78.56 96 ALA A O 1
ATOM 708 N N . ALA A 1 97 ? 29.609 2.712 -22.093 1.00 72.50 97 ALA A N 1
ATOM 709 C CA . ALA A 1 97 ? 29.991 2.978 -23.485 1.00 72.50 97 ALA A CA 1
ATOM 710 C C . ALA A 1 97 ? 30.548 4.403 -23.666 1.00 72.50 97 ALA A C 1
ATOM 712 O O . ALA A 1 97 ? 31.457 4.643 -24.460 1.00 72.50 97 ALA A O 1
ATOM 713 N N . MET A 1 98 ? 30.048 5.332 -22.855 1.00 68.12 98 MET A N 1
ATOM 714 C CA . MET A 1 98 ? 30.440 6.737 -22.826 1.00 68.12 98 MET A CA 1
ATOM 715 C C . MET A 1 98 ? 31.718 7.025 -22.028 1.00 68.12 98 MET A C 1
ATOM 717 O O . MET A 1 98 ? 32.270 8.111 -22.148 1.00 68.12 98 MET A O 1
ATOM 721 N N . ARG A 1 99 ? 32.264 6.079 -21.247 1.00 67.44 99 ARG A N 1
ATOM 722 C CA . ARG A 1 99 ? 33.520 6.312 -20.495 1.00 67.44 99 ARG A CA 1
ATOM 723 C C . ARG A 1 99 ? 34.757 6.522 -21.383 1.00 67.44 99 ARG A C 1
ATOM 725 O O . ARG A 1 99 ? 35.797 6.902 -20.854 1.00 67.44 99 ARG A O 1
ATOM 732 N N . GLY A 1 100 ? 34.657 6.287 -22.695 1.00 61.41 100 GLY A N 1
ATOM 733 C CA . GLY A 1 100 ? 35.738 6.492 -23.671 1.00 61.41 100 GLY A CA 1
ATOM 734 C C . GLY A 1 100 ? 35.558 7.685 -24.620 1.00 61.41 100 GLY A C 1
ATOM 735 O O . GLY A 1 100 ? 36.503 8.040 -25.319 1.00 61.41 100 GLY A O 1
ATOM 736 N N . PHE A 1 101 ? 34.384 8.318 -24.642 1.00 58.91 101 PHE A N 1
ATOM 737 C CA . PHE A 1 101 ? 34.068 9.463 -25.500 1.00 58.91 101 PHE A CA 1
ATOM 738 C C . PHE A 1 101 ? 3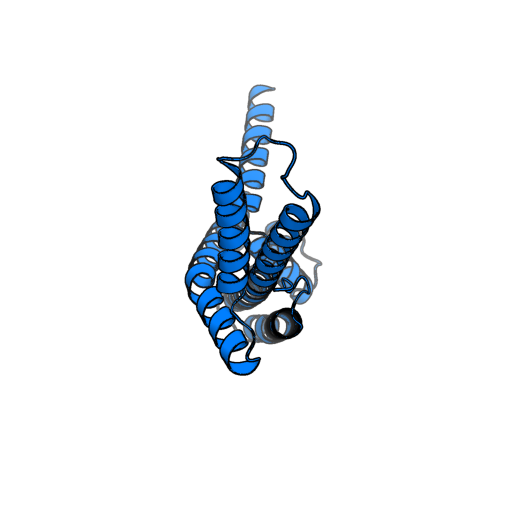3.625 10.610 -24.588 1.00 58.91 101 PHE A C 1
ATOM 740 O O . PHE A 1 101 ? 32.797 10.400 -23.713 1.00 58.91 101 PHE A O 1
ATOM 747 N N . GLY A 1 102 ? 34.218 11.800 -24.717 1.00 55.50 102 GLY A N 1
ATOM 748 C CA . GLY A 1 102 ? 33.972 12.926 -23.805 1.00 55.50 102 GLY A CA 1
ATOM 749 C C . GLY A 1 102 ? 32.485 13.222 -23.535 1.00 55.50 102 GLY A C 1
ATOM 750 O O . GLY A 1 102 ? 31.607 12.837 -24.303 1.00 55.50 102 GLY A O 1
ATOM 751 N N . VAL A 1 103 ? 32.227 13.953 -22.442 1.00 54.22 103 VAL A N 1
ATOM 752 C CA . VAL A 1 103 ? 30.921 14.283 -21.812 1.00 54.22 103 VAL A CA 1
ATOM 753 C C . VAL A 1 103 ? 29.787 14.704 -22.780 1.00 54.22 103 VAL A C 1
ATOM 755 O O . VAL A 1 103 ? 28.618 14.675 -22.411 1.00 54.22 103 VAL A O 1
ATOM 758 N N . SER A 1 104 ? 30.092 15.052 -24.029 1.00 51.31 104 SER A N 1
ATOM 759 C CA . SER A 1 104 ? 29.175 15.606 -25.028 1.00 51.31 104 SER A CA 1
ATOM 760 C C . SER A 1 104 ? 28.316 14.609 -25.823 1.00 51.31 104 SER A C 1
ATOM 762 O O . SER A 1 104 ? 27.430 15.064 -26.537 1.00 51.31 104 SER A O 1
ATOM 764 N N . ALA A 1 105 ? 28.520 13.290 -25.728 1.00 52.44 105 ALA A N 1
ATOM 765 C CA . ALA A 1 105 ? 27.654 12.298 -26.402 1.00 52.44 105 ALA A CA 1
ATOM 766 C C . ALA A 1 105 ? 26.602 11.657 -25.469 1.00 52.44 105 ALA A C 1
ATOM 768 O O . ALA A 1 105 ? 25.998 10.637 -25.796 1.00 52.44 105 ALA A O 1
ATOM 769 N N . TYR A 1 106 ? 26.384 12.246 -24.289 1.00 56.72 106 TYR A N 1
ATOM 770 C CA . TYR A 1 106 ? 25.350 11.802 -23.365 1.00 56.72 106 TYR A CA 1
ATOM 771 C C . TYR A 1 106 ? 23.998 12.307 -23.883 1.00 56.72 106 TYR A C 1
ATOM 773 O O . TYR A 1 106 ? 23.640 13.464 -23.671 1.00 56.72 106 TYR A O 1
ATOM 781 N N . SER A 1 107 ? 23.267 11.480 -24.636 1.00 63.03 107 SER A N 1
ATOM 782 C CA . SER A 1 107 ? 21.939 11.861 -25.124 1.00 63.03 107 SER A CA 1
ATOM 783 C C . SER A 1 107 ? 20.997 11.990 -23.928 1.00 63.03 107 SER A C 1
ATOM 785 O O . SER A 1 107 ? 20.577 10.977 -23.364 1.00 63.03 107 SE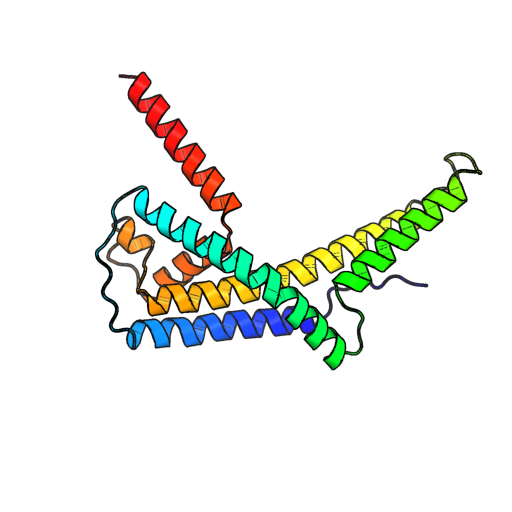R A O 1
ATOM 787 N N . ALA A 1 108 ? 20.681 13.226 -23.536 1.00 66.00 108 ALA A N 1
ATOM 788 C CA . ALA A 1 108 ? 19.753 13.537 -22.448 1.00 66.00 108 ALA A CA 1
ATOM 789 C C . ALA A 1 108 ? 18.422 12.770 -22.580 1.00 66.00 108 ALA A C 1
ATOM 791 O O . ALA A 1 108 ? 17.859 12.326 -21.581 1.00 66.00 108 ALA A O 1
ATOM 792 N N . ASP A 1 109 ? 17.987 12.527 -23.817 1.00 71.56 109 ASP A N 1
ATOM 793 C CA . ASP A 1 109 ? 16.766 11.791 -24.149 1.00 71.56 109 ASP A CA 1
ATOM 794 C C . ASP A 1 109 ? 16.772 10.349 -23.615 1.00 71.56 109 ASP A C 1
ATOM 796 O O . ASP A 1 109 ? 15.781 9.888 -23.055 1.00 71.56 109 ASP A O 1
ATOM 800 N N . ALA A 1 110 ? 17.903 9.645 -23.709 1.00 66.81 110 ALA A N 1
ATOM 801 C CA . ALA A 1 110 ? 17.994 8.249 -23.282 1.00 66.81 110 ALA A CA 1
ATOM 802 C C . ALA A 1 110 ? 18.042 8.092 -21.751 1.00 66.81 110 ALA A C 1
ATOM 804 O O . ALA A 1 110 ? 17.527 7.113 -21.206 1.00 66.81 110 ALA A O 1
ATOM 805 N N . GLN A 1 111 ? 18.621 9.071 -21.048 1.00 72.88 111 GLN A N 1
ATOM 806 C CA . GLN A 1 111 ? 18.546 9.132 -19.588 1.00 72.88 111 GLN A CA 1
ATOM 807 C C . GLN A 1 111 ? 17.120 9.453 -19.133 1.00 72.88 111 GLN A C 1
ATOM 809 O O . GLN A 1 111 ? 16.606 8.780 -18.242 1.00 72.88 111 GLN A O 1
ATOM 814 N N . SER A 1 112 ? 16.466 10.417 -19.789 1.00 79.38 112 SER A N 1
ATOM 815 C CA . SER A 1 112 ? 15.075 10.778 -19.506 1.00 79.38 112 SER A CA 1
ATOM 816 C C . SER A 1 112 ? 14.133 9.580 -19.660 1.00 79.38 112 SER A C 1
ATOM 818 O O . SER A 1 112 ? 13.300 9.343 -18.788 1.00 79.38 112 SER A O 1
ATOM 820 N N . GLU A 1 113 ? 14.293 8.780 -20.719 1.00 80.44 113 GLU A N 1
ATOM 821 C CA . GLU A 1 113 ? 13.456 7.598 -20.974 1.00 80.44 113 GLU A CA 1
ATOM 822 C C . GLU A 1 113 ? 13.645 6.508 -19.898 1.00 80.44 113 GLU A C 1
ATOM 824 O O . GLU A 1 113 ? 12.683 5.897 -19.419 1.00 80.44 113 GLU A O 1
ATOM 829 N N . ALA A 1 114 ? 14.883 6.278 -19.454 1.00 79.75 114 ALA A N 1
ATOM 830 C CA . ALA A 1 114 ? 15.152 5.317 -18.390 1.00 79.75 114 ALA A CA 1
ATOM 831 C C . ALA A 1 114 ? 14.667 5.797 -17.012 1.00 79.75 114 ALA A C 1
ATOM 833 O O . ALA A 1 114 ? 14.136 4.995 -16.236 1.00 79.75 114 ALA A O 1
ATOM 834 N N . ASP A 1 115 ? 14.811 7.088 -16.712 1.00 84.31 115 ASP A N 1
ATOM 835 C CA . ASP A 1 115 ? 14.307 7.693 -15.477 1.00 84.31 115 ASP A CA 1
ATOM 836 C C . ASP A 1 115 ? 12.772 7.629 -15.419 1.00 84.31 115 ASP A C 1
ATOM 838 O O . ASP A 1 115 ? 12.196 7.296 -14.373 1.00 84.31 115 ASP A O 1
ATOM 842 N N . GLU A 1 116 ? 12.096 7.844 -16.549 1.00 86.31 116 GLU A N 1
ATOM 843 C CA . GLU A 1 116 ? 10.644 7.695 -16.674 1.00 86.31 116 GLU A CA 1
ATOM 844 C C . GLU A 1 116 ? 10.204 6.241 -16.439 1.00 86.31 116 GLU A C 1
ATOM 846 O O . GLU A 1 116 ? 9.264 5.975 -15.680 1.00 86.31 116 GLU A O 1
ATOM 851 N N . ALA A 1 117 ? 10.928 5.270 -16.994 1.00 86.00 117 ALA A N 1
ATOM 852 C CA . ALA A 1 117 ? 10.641 3.853 -16.788 1.00 86.00 117 ALA A CA 1
ATOM 853 C C . ALA A 1 117 ? 10.861 3.394 -15.337 1.00 86.00 117 ALA A C 1
ATOM 855 O O . ALA A 1 117 ? 10.058 2.622 -14.798 1.00 86.00 117 ALA A O 1
ATOM 856 N N . VAL A 1 118 ? 11.915 3.887 -14.674 1.00 88.25 118 VAL A N 1
ATOM 857 C CA . VAL A 1 118 ? 12.155 3.644 -13.241 1.00 88.25 118 VAL A CA 1
ATOM 858 C C . VAL A 1 118 ? 11.049 4.269 -12.398 1.00 88.25 118 VAL A C 1
ATOM 860 O O . VAL A 1 118 ? 10.548 3.624 -11.471 1.00 88.25 118 VAL A O 1
ATOM 863 N N . THR A 1 119 ? 10.650 5.500 -12.720 1.00 90.38 119 THR A N 1
ATOM 864 C CA . THR A 1 119 ? 9.559 6.209 -12.038 1.00 90.38 119 THR A CA 1
ATOM 865 C C . THR A 1 119 ? 8.258 5.428 -12.160 1.00 90.38 119 THR A C 1
ATOM 867 O 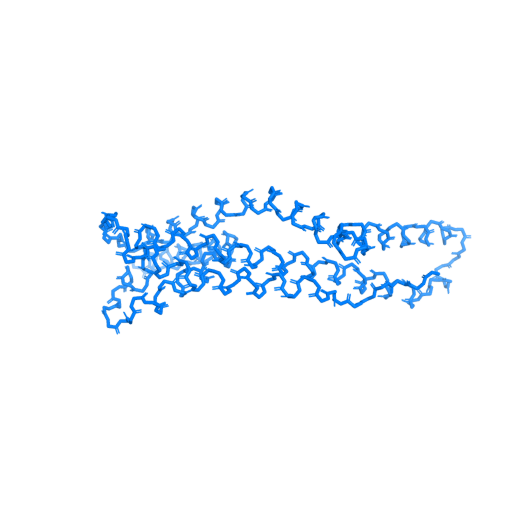O . THR A 1 119 ? 7.619 5.127 -11.152 1.00 90.38 119 THR A O 1
ATOM 870 N N . THR A 1 120 ? 7.927 4.985 -13.367 1.00 91.06 120 THR A N 1
ATOM 871 C CA . THR A 1 120 ? 6.732 4.187 -13.651 1.00 91.06 120 THR A CA 1
ATOM 872 C C . THR A 1 120 ? 6.732 2.864 -12.889 1.00 91.06 120 THR A C 1
ATOM 874 O O . THR A 1 120 ? 5.747 2.524 -12.237 1.00 91.06 120 THR A O 1
ATOM 877 N N . ALA A 1 121 ? 7.856 2.144 -12.881 1.00 90.94 121 ALA A N 1
ATOM 878 C CA . ALA A 1 121 ? 7.990 0.908 -12.112 1.00 90.94 121 ALA A CA 1
ATOM 879 C C . ALA A 1 121 ? 7.841 1.132 -10.594 1.00 90.94 121 ALA A C 1
ATOM 881 O O . ALA A 1 121 ? 7.287 0.287 -9.885 1.00 90.94 121 ALA A O 1
ATOM 882 N N . ASN A 1 122 ? 8.322 2.266 -10.074 1.00 93.00 122 ASN A N 1
ATOM 883 C CA . ASN A 1 122 ? 8.122 2.625 -8.671 1.00 93.00 122 ASN A CA 1
ATOM 884 C C . ASN A 1 122 ? 6.647 2.949 -8.382 1.00 93.00 122 ASN A C 1
ATOM 886 O O . ASN A 1 122 ? 6.143 2.514 -7.348 1.00 93.00 122 ASN A O 1
ATOM 890 N N . ILE A 1 123 ? 5.948 3.646 -9.288 1.00 93.69 123 ILE A N 1
ATOM 891 C CA . ILE A 1 123 ? 4.508 3.931 -9.162 1.00 93.69 123 ILE A CA 1
ATOM 892 C C . ILE A 1 123 ? 3.701 2.629 -9.150 1.00 93.69 123 ILE A C 1
ATOM 894 O O . ILE A 1 123 ? 2.864 2.437 -8.275 1.00 93.69 123 ILE A O 1
ATOM 898 N N . GLU A 1 124 ? 3.987 1.697 -10.057 1.00 93.69 124 GLU A N 1
ATOM 899 C CA . GLU A 1 124 ? 3.329 0.384 -10.108 1.00 93.69 124 GLU A CA 1
ATOM 900 C C . GLU A 1 124 ? 3.501 -0.403 -8.800 1.00 93.69 124 GLU A C 1
ATOM 902 O O . GLU A 1 124 ? 2.536 -0.940 -8.250 1.00 93.69 124 GLU A O 1
ATOM 907 N N . LYS A 1 125 ? 4.716 -0.417 -8.238 1.00 94.12 125 LYS A N 1
ATOM 908 C CA . LYS A 1 125 ? 4.952 -1.030 -6.923 1.00 94.12 125 LYS A CA 1
ATOM 909 C C . LYS A 1 125 ? 4.241 -0.294 -5.796 1.00 94.12 125 LYS A C 1
ATOM 911 O O . LYS A 1 125 ? 3.720 -0.950 -4.892 1.00 94.12 125 LYS A O 1
ATOM 916 N N . ALA A 1 126 ? 4.220 1.036 -5.833 1.00 94.12 126 ALA A N 1
ATOM 917 C CA . ALA A 1 126 ? 3.522 1.843 -4.840 1.00 94.12 126 ALA A CA 1
ATOM 918 C C . ALA A 1 126 ? 2.012 1.568 -4.870 1.00 94.12 126 ALA A C 1
ATOM 920 O O . ALA A 1 126 ? 1.411 1.404 -3.814 1.00 94.12 126 ALA A O 1
ATOM 921 N N . LEU A 1 127 ? 1.417 1.410 -6.056 1.00 95.81 127 LEU A N 1
ATOM 922 C CA . LEU A 1 127 ? 0.009 1.045 -6.220 1.00 95.81 127 LEU A CA 1
ATOM 923 C C . LEU A 1 127 ? -0.323 -0.284 -5.528 1.00 95.81 127 LEU A C 1
ATOM 925 O O . LEU A 1 127 ? -1.284 -0.341 -4.755 1.00 95.81 127 LEU A O 1
ATOM 929 N N . LEU A 1 128 ? 0.470 -1.338 -5.750 1.00 95.69 128 LEU A N 1
ATOM 930 C CA . LEU A 1 128 ? 0.248 -2.629 -5.081 1.00 95.69 128 LEU A CA 1
ATOM 931 C C . LEU A 1 128 ? 0.486 -2.545 -3.576 1.00 95.69 128 LEU A C 1
ATOM 933 O O . LEU A 1 128 ? -0.296 -3.088 -2.801 1.00 95.69 128 LEU A O 1
ATOM 937 N N . THR A 1 129 ? 1.551 -1.854 -3.168 1.00 96.19 129 THR A N 1
ATOM 938 C CA . THR A 1 129 ? 1.910 -1.701 -1.753 1.00 96.19 129 THR A CA 1
ATOM 939 C C . THR A 1 129 ? 0.811 -0.968 -0.992 1.00 96.19 129 THR A C 1
ATOM 941 O O . THR A 1 129 ? 0.377 -1.449 0.052 1.00 96.19 129 THR A O 1
ATOM 944 N N . ASN A 1 130 ? 0.311 0.142 -1.535 1.00 96.25 130 ASN A N 1
ATOM 945 C CA . ASN A 1 130 ? -0.738 0.943 -0.909 1.00 96.25 130 ASN A CA 1
ATOM 946 C C . ASN A 1 130 ? -2.080 0.209 -0.916 1.00 96.25 130 ASN A C 1
ATOM 948 O O . ASN A 1 130 ? -2.745 0.158 0.113 1.00 96.25 130 ASN A O 1
ATOM 952 N N . GLY A 1 131 ? -2.455 -0.415 -2.039 1.00 96.94 131 GLY A N 1
ATOM 953 C CA . GLY A 1 131 ? -3.693 -1.194 -2.125 1.00 96.94 131 GLY A CA 1
ATOM 954 C C . GLY A 1 131 ? -3.723 -2.345 -1.120 1.00 96.94 131 GLY A C 1
ATOM 955 O O . GLY A 1 131 ? -4.709 -2.525 -0.406 1.00 96.94 131 GLY A O 1
ATOM 956 N N . LEU A 1 132 ? -2.620 -3.091 -1.011 1.00 97.62 132 LEU A N 1
ATOM 957 C CA . LEU A 1 132 ? -2.515 -4.200 -0.068 1.00 97.62 132 LEU A CA 1
ATOM 958 C C . LEU A 1 132 ? -2.425 -3.714 1.384 1.00 97.62 132 LEU A C 1
ATOM 960 O O . LEU A 1 132 ? -3.084 -4.285 2.250 1.00 97.62 132 LEU A O 1
ATOM 964 N N . ALA A 1 133 ? -1.671 -2.641 1.650 1.00 97.50 133 ALA A N 1
ATOM 965 C CA . ALA A 1 133 ? -1.606 -2.034 2.978 1.00 97.50 133 ALA A CA 1
ATOM 966 C C . ALA A 1 133 ? -2.987 -1.580 3.454 1.00 97.50 133 ALA A C 1
ATOM 968 O O . ALA A 1 133 ? -3.363 -1.871 4.586 1.00 97.50 133 ALA A O 1
ATOM 969 N N . PHE A 1 134 ? -3.752 -0.920 2.583 1.00 98.00 134 PHE A N 1
ATOM 970 C CA . PHE A 1 134 ? -5.107 -0.482 2.890 1.00 98.00 134 PHE A CA 1
ATOM 971 C C . PHE A 1 134 ? -6.032 -1.661 3.195 1.00 98.00 134 PHE A C 1
ATOM 973 O O . PHE A 1 134 ? -6.725 -1.639 4.210 1.00 98.00 134 PHE A O 1
ATOM 980 N N . LEU A 1 135 ? -6.017 -2.707 2.358 1.00 98.31 135 LEU A N 1
ATOM 981 C CA . LEU A 1 135 ? -6.789 -3.927 2.602 1.00 98.31 135 LEU A CA 1
ATOM 982 C C . LEU A 1 135 ? -6.461 -4.509 3.980 1.00 98.31 135 LEU A C 1
ATOM 984 O O . LEU A 1 135 ? -7.358 -4.700 4.796 1.00 98.31 135 LEU A O 1
ATOM 988 N N . LEU A 1 136 ? -5.181 -4.757 4.260 1.00 97.94 136 LEU A N 1
ATOM 989 C CA . LEU A 1 136 ? -4.750 -5.345 5.528 1.00 97.94 136 LEU A CA 1
ATOM 990 C C . LEU A 1 136 ? -5.108 -4.450 6.719 1.00 97.94 136 LEU A C 1
ATOM 992 O O . LEU A 1 136 ? -5.598 -4.953 7.728 1.00 97.94 136 LEU A O 1
ATOM 996 N N . ALA A 1 137 ? -4.928 -3.135 6.593 1.00 97.25 137 ALA A N 1
ATOM 997 C CA . ALA A 1 137 ? -5.309 -2.181 7.624 1.00 97.25 137 ALA A CA 1
ATOM 998 C C . ALA A 1 137 ? -6.820 -2.221 7.893 1.00 97.25 137 ALA A C 1
ATOM 1000 O O . ALA A 1 137 ? -7.218 -2.358 9.045 1.00 97.25 137 ALA A O 1
ATOM 1001 N N . MET A 1 138 ? -7.666 -2.197 6.858 1.00 97.62 138 MET A N 1
ATOM 1002 C CA . MET A 1 138 ? -9.123 -2.313 7.009 1.00 97.62 138 MET A CA 1
ATOM 1003 C C . MET A 1 138 ? -9.532 -3.611 7.714 1.00 97.62 138 MET A C 1
ATOM 1005 O O . MET A 1 138 ? -10.386 -3.584 8.601 1.00 97.62 138 MET A O 1
ATOM 1009 N N . LEU A 1 139 ? -8.911 -4.741 7.355 1.00 96.94 139 LEU A N 1
ATOM 1010 C CA . LEU A 1 139 ? -9.197 -6.029 7.992 1.00 96.94 139 LEU A CA 1
ATOM 1011 C C . LEU A 1 139 ? -8.799 -6.030 9.471 1.00 96.94 139 LEU A C 1
ATOM 1013 O O . LEU A 1 139 ? -9.591 -6.448 10.312 1.00 96.94 139 LEU A O 1
ATOM 1017 N N . LEU A 1 140 ? -7.594 -5.554 9.798 1.00 95.00 140 LEU A N 1
ATOM 1018 C CA . LEU A 1 140 ? -7.092 -5.534 11.174 1.00 95.00 140 LEU A CA 1
ATOM 1019 C C . LEU A 1 140 ? -7.884 -4.556 12.045 1.00 95.00 140 LEU A C 1
ATOM 1021 O O . LEU A 1 140 ? -8.262 -4.905 13.160 1.00 95.00 140 LEU A O 1
ATOM 1025 N N . VAL A 1 141 ? -8.180 -3.359 11.538 1.00 94.00 141 VAL A N 1
ATOM 1026 C CA . VAL A 1 141 ? -8.966 -2.362 12.275 1.00 94.00 141 VAL A CA 1
ATOM 1027 C C . VAL A 1 141 ? -10.393 -2.866 12.503 1.00 94.00 141 VAL A C 1
ATO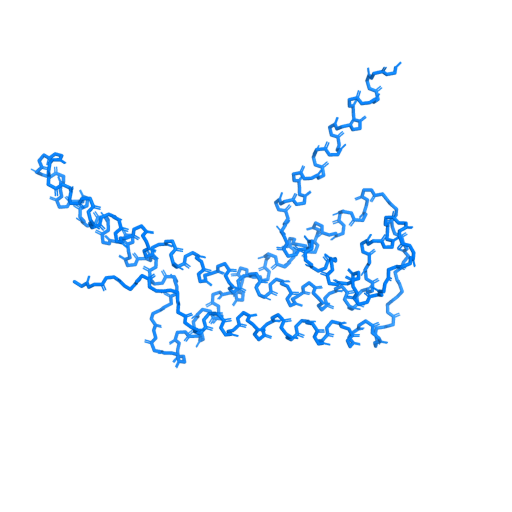M 1029 O O . VAL A 1 141 ? -10.897 -2.754 13.619 1.00 94.00 141 VAL A O 1
ATOM 1032 N N . GLY A 1 142 ? -11.013 -3.500 11.502 1.00 92.50 142 GLY A N 1
ATOM 1033 C CA . GLY A 1 142 ? -12.329 -4.129 11.649 1.00 92.50 142 GLY A CA 1
ATOM 1034 C C . GLY A 1 142 ? -12.313 -5.275 12.655 1.00 92.50 142 GLY A C 1
ATOM 1035 O O . GLY A 1 142 ? -13.149 -5.327 13.553 1.00 92.50 142 GLY A O 1
ATOM 1036 N N . LEU A 1 143 ? -11.314 -6.155 12.568 1.00 93.12 143 LEU A N 1
ATOM 1037 C CA . LEU A 1 143 ? -11.157 -7.280 13.485 1.00 93.12 143 LEU A CA 1
ATOM 1038 C C . LEU A 1 143 ? -10.952 -6.821 14.935 1.00 93.12 143 LEU A C 1
ATOM 1040 O O . LEU A 1 143 ? -11.609 -7.341 15.832 1.00 93.12 143 LEU A O 1
ATOM 1044 N N . PHE A 1 144 ? -10.075 -5.848 15.181 1.00 90.50 144 PHE A N 1
ATOM 1045 C CA . PHE A 1 144 ? -9.764 -5.378 16.536 1.00 90.50 144 PHE A CA 1
ATOM 1046 C C . PHE A 1 144 ? -10.709 -4.290 17.055 1.00 90.50 144 PHE A C 1
ATOM 1048 O O . PHE A 1 144 ? -10.572 -3.878 18.206 1.00 90.50 144 PHE A O 1
ATOM 1055 N N . LYS A 1 145 ? -11.651 -3.824 16.224 1.00 88.50 145 LYS A N 1
ATOM 1056 C CA . LYS A 1 145 ? -12.531 -2.675 16.497 1.00 88.50 145 LYS A CA 1
ATOM 1057 C C . LYS A 1 145 ? -11.769 -1.422 16.929 1.00 88.50 145 LYS A C 1
ATOM 1059 O O . LYS A 1 145 ? -12.254 -0.639 17.744 1.00 88.50 145 LYS A O 1
ATOM 1064 N N . PHE A 1 146 ? -10.559 -1.250 16.404 1.00 87.50 146 PHE A N 1
ATOM 1065 C CA . PHE A 1 146 ? -9.748 -0.080 16.707 1.00 87.50 146 PHE A CA 1
ATOM 1066 C C . PHE A 1 146 ? -10.343 1.149 16.010 1.00 87.50 146 PHE A C 1
ATOM 1068 O O . PHE A 1 146 ? -10.857 1.057 14.899 1.00 87.50 146 PHE A O 1
ATOM 1075 N N . SER A 1 147 ? -10.310 2.300 16.670 1.00 88.00 147 SER A N 1
ATOM 1076 C CA . SER A 1 147 ? -10.985 3.509 16.201 1.00 88.00 147 SER A CA 1
ATOM 1077 C C . SER A 1 147 ? -10.162 4.712 16.645 1.00 88.00 147 SER A C 1
ATOM 1079 O O . SER A 1 147 ? -10.058 5.022 17.836 1.00 88.00 147 SER A O 1
ATOM 1081 N N . LEU A 1 148 ? -9.492 5.339 15.676 1.00 89.06 148 LEU A N 1
ATOM 1082 C CA . LEU A 1 148 ? -8.559 6.428 15.932 1.00 89.06 148 LEU A CA 1
ATOM 1083 C C . LEU A 1 148 ? -9.296 7.652 16.468 1.00 89.06 148 LEU A C 1
ATOM 1085 O O . LEU A 1 148 ? -8.890 8.201 17.489 1.00 89.06 148 LEU A O 1
ATOM 1089 N N . LEU A 1 149 ? -10.379 8.078 15.819 1.00 88.75 149 LEU A N 1
ATOM 1090 C CA . LEU A 1 149 ? -11.071 9.296 16.236 1.00 88.75 149 LEU A CA 1
ATOM 1091 C C . LEU A 1 149 ? -11.758 9.116 17.592 1.00 88.75 149 LEU A C 1
ATOM 1093 O O . LEU A 1 149 ? -11.644 10.012 18.431 1.00 88.75 149 LEU A O 1
ATOM 1097 N N . ALA A 1 150 ? -12.351 7.951 17.875 1.00 85.38 150 ALA A N 1
ATOM 1098 C CA . ALA A 1 150 ? -12.866 7.685 19.221 1.00 85.38 150 ALA A CA 1
ATOM 1099 C C . ALA A 1 150 ? -11.752 7.667 20.281 1.00 85.38 150 ALA A C 1
ATOM 1101 O O . ALA A 1 150 ? -11.956 8.202 21.369 1.00 85.38 150 ALA A O 1
ATOM 1102 N N . SER A 1 151 ? -10.557 7.137 19.970 1.00 83.38 151 SER A N 1
ATOM 1103 C CA . SER A 1 151 ? -9.406 7.183 20.895 1.00 83.38 151 SER A CA 1
ATOM 1104 C C . SER A 1 151 ? -8.908 8.607 21.184 1.00 83.38 151 SER A C 1
ATOM 1106 O O . SER A 1 151 ? -8.319 8.862 22.232 1.00 83.38 151 SER A O 1
ATOM 1108 N N . LEU A 1 152 ? -9.190 9.548 20.278 1.00 83.69 152 LEU A N 1
ATOM 1109 C CA . LEU A 1 152 ? -8.913 10.979 20.432 1.00 83.69 152 LEU A CA 1
ATOM 1110 C C . LEU A 1 152 ? -10.090 11.757 21.053 1.00 83.69 152 LEU A C 1
ATOM 1112 O O . LEU A 1 152 ? -10.021 12.980 21.157 1.00 83.69 152 LEU A O 1
ATOM 1116 N N . GLY A 1 153 ? -11.167 11.075 21.459 1.00 84.25 153 GLY A N 1
ATOM 1117 C CA . GLY A 1 153 ? -12.330 11.676 22.119 1.00 84.25 153 GLY A CA 1
ATOM 1118 C C . GLY A 1 153 ? -13.452 12.142 21.184 1.00 84.25 153 GLY A C 1
ATOM 1119 O O . GLY A 1 153 ? -14.437 12.712 21.655 1.00 84.25 153 GLY A O 1
ATOM 1120 N N . TYR A 1 154 ? -13.364 11.891 19.874 1.00 85.56 154 TYR A N 1
ATOM 1121 C CA . TYR A 1 154 ? -14.451 12.196 18.941 1.00 85.56 154 TYR A CA 1
ATOM 1122 C C . TYR A 1 154 ? -15.506 11.083 18.971 1.00 85.56 154 TYR A C 1
ATOM 1124 O O . TYR A 1 154 ? -15.321 10.014 18.397 1.00 85.56 154 TYR A O 1
ATOM 1132 N N . THR A 1 155 ? -16.641 11.337 19.622 1.00 81.94 155 THR A N 1
ATOM 1133 C CA . THR A 1 155 ? -17.677 10.316 19.873 1.00 81.94 155 THR A CA 1
ATOM 1134 C C . THR A 1 155 ? -18.812 10.279 18.844 1.00 81.94 155 THR A C 1
ATOM 1136 O O . THR A 1 155 ? -19.540 9.295 18.779 1.00 81.94 155 THR A O 1
ATOM 1139 N N . ASN A 1 156 ? -18.956 11.313 18.009 1.00 88.56 156 ASN A N 1
ATOM 1140 C CA . ASN A 1 156 ? -20.070 11.458 17.057 1.00 88.56 156 ASN A CA 1
ATOM 1141 C C . ASN A 1 156 ? -19.701 11.103 15.605 1.00 88.56 156 ASN A C 1
ATOM 1143 O O . ASN A 1 156 ? -20.333 11.585 14.664 1.00 88.56 156 ASN A O 1
ATOM 1147 N N . VAL A 1 157 ? -18.661 10.292 15.400 1.00 88.19 157 VAL A N 1
ATOM 1148 C CA . VAL A 1 157 ? -18.224 9.877 14.060 1.00 88.19 157 VAL A CA 1
ATOM 1149 C C . VAL A 1 157 ? -18.844 8.519 13.718 1.00 88.19 157 VAL A C 1
ATOM 1151 O O . VAL A 1 157 ? -18.741 7.593 14.524 1.00 88.19 157 VAL A O 1
ATOM 1154 N N . PRO A 1 158 ? -19.466 8.347 12.534 1.00 92.06 158 PRO A N 1
ATOM 1155 C CA . PRO A 1 158 ? -19.933 7.036 12.098 1.00 92.06 158 PRO A CA 1
ATOM 1156 C C . PRO A 1 158 ? -18.787 6.019 12.104 1.00 92.06 158 PRO A C 1
ATOM 1158 O O . PRO A 1 158 ? -17.722 6.278 11.546 1.00 92.06 158 PRO A O 1
ATOM 1161 N N . SER A 1 159 ? -19.012 4.840 12.684 1.00 88.94 159 SER A N 1
ATOM 1162 C CA . SER A 1 159 ? -17.962 3.828 12.881 1.00 88.94 159 SER A CA 1
ATOM 1163 C C . SER A 1 159 ? -17.255 3.424 11.584 1.00 88.94 159 SER A C 1
ATOM 1165 O O . SER A 1 159 ? -16.040 3.255 11.575 1.00 88.94 159 SER A O 1
ATOM 1167 N N . VAL A 1 160 ? -18.001 3.340 10.476 1.00 90.81 160 VAL A N 1
ATOM 1168 C CA . VAL A 1 160 ? -17.472 3.050 9.132 1.00 90.81 160 VAL A CA 1
ATOM 1169 C C . VAL A 1 160 ? -16.544 4.160 8.621 1.00 90.81 160 VAL A C 1
ATOM 1171 O O . VAL A 1 160 ? -15.582 3.887 7.911 1.00 90.81 160 VAL A O 1
ATOM 1174 N N . VAL A 1 161 ? -16.795 5.416 8.986 1.00 93.94 161 VAL A N 1
ATOM 1175 C CA . VAL A 1 161 ? -15.920 6.533 8.607 1.00 93.94 161 VAL A CA 1
ATOM 1176 C C . VAL A 1 161 ? -14.625 6.478 9.414 1.00 93.94 161 VAL A C 1
ATOM 1178 O O . VAL A 1 161 ? -13.543 6.612 8.845 1.00 93.94 161 VAL A O 1
ATOM 1181 N N . ASP A 1 162 ? -14.717 6.213 10.717 1.00 93.00 162 ASP A N 1
ATOM 1182 C CA . ASP A 1 162 ? -13.536 6.150 11.581 1.00 93.00 162 ASP A CA 1
ATOM 1183 C C . ASP A 1 162 ? -12.609 4.976 11.222 1.00 93.00 162 ASP A C 1
ATOM 1185 O O . ASP A 1 162 ? -11.401 5.166 11.092 1.00 93.00 162 ASP A O 1
ATOM 1189 N N . ILE A 1 163 ? -13.147 3.779 10.948 1.00 93.69 163 ILE A N 1
ATOM 1190 C CA . ILE A 1 163 ? -12.328 2.640 10.486 1.00 93.69 163 ILE A CA 1
ATOM 1191 C C . ILE A 1 163 ? -11.572 2.962 9.193 1.00 93.69 163 ILE A C 1
ATOM 1193 O O . ILE A 1 163 ? -10.399 2.615 9.080 1.00 93.69 163 ILE A O 1
ATOM 1197 N N . VAL A 1 164 ? -12.195 3.668 8.243 1.00 95.44 164 VAL A N 1
ATOM 1198 C CA . VAL A 1 164 ? -11.537 4.065 6.987 1.00 95.44 164 VAL A CA 1
ATOM 1199 C C . VAL A 1 164 ? -10.417 5.069 7.250 1.00 95.44 164 VAL A C 1
ATOM 1201 O O . VAL A 1 164 ? -9.318 4.915 6.713 1.00 95.44 164 VAL A O 1
ATOM 1204 N N . ILE A 1 165 ? -10.654 6.071 8.101 1.00 94.50 165 ILE A N 1
ATOM 1205 C CA . ILE A 1 165 ? -9.634 7.060 8.487 1.00 94.50 165 ILE A CA 1
ATOM 1206 C C . ILE A 1 165 ? -8.471 6.373 9.204 1.00 94.50 165 ILE A C 1
ATOM 1208 O O . ILE A 1 165 ? -7.308 6.588 8.864 1.00 94.50 165 ILE A O 1
ATOM 1212 N N . THR A 1 166 ? -8.789 5.492 10.146 1.00 93.81 166 THR A N 1
ATOM 1213 C CA . THR A 1 166 ? -7.821 4.705 10.906 1.00 93.81 166 THR A CA 1
ATOM 1214 C C . THR A 1 166 ? -6.978 3.831 9.977 1.00 93.81 166 THR A C 1
ATOM 1216 O O . THR A 1 166 ? -5.750 3.868 10.039 1.00 93.81 166 THR A O 1
ATOM 1219 N N . ALA A 1 167 ? -7.608 3.094 9.060 1.00 95.81 167 ALA A N 1
ATOM 1220 C CA . ALA A 1 167 ? -6.904 2.260 8.091 1.00 95.81 167 ALA A CA 1
ATOM 1221 C C . ALA A 1 167 ? -6.019 3.085 7.145 1.00 95.81 167 ALA A C 1
ATOM 1223 O O . ALA A 1 167 ? -4.903 2.677 6.828 1.00 95.81 167 ALA A O 1
ATOM 1224 N N . THR A 1 168 ? -6.477 4.274 6.747 1.00 94.62 168 THR A N 1
ATOM 1225 C CA . THR A 1 168 ? -5.698 5.213 5.926 1.00 94.62 168 THR A CA 1
ATOM 1226 C C . THR A 1 168 ? -4.471 5.730 6.680 1.00 94.62 168 THR A C 1
ATOM 1228 O O . THR A 1 168 ? -3.385 5.797 6.106 1.00 94.62 168 THR A O 1
ATOM 1231 N N . ALA A 1 169 ? -4.607 6.034 7.975 1.00 93.31 169 ALA A N 1
ATOM 1232 C CA . ALA A 1 169 ? -3.484 6.445 8.817 1.00 93.31 169 ALA A CA 1
ATOM 1233 C C . ALA A 1 169 ? -2.426 5.336 8.943 1.00 93.31 169 ALA A C 1
ATOM 1235 O O . ALA A 1 169 ? -1.233 5.613 8.845 1.00 93.31 169 ALA A O 1
ATOM 1236 N N . ILE A 1 170 ? -2.855 4.077 9.090 1.00 94.44 170 ILE A N 1
ATOM 1237 C CA . ILE A 1 170 ? -1.955 2.912 9.113 1.00 94.44 170 ILE A CA 1
ATOM 1238 C C . ILE A 1 170 ? -1.277 2.716 7.748 1.00 94.44 170 ILE A C 1
ATOM 1240 O O . ILE A 1 170 ? -0.066 2.503 7.688 1.00 94.44 170 ILE A O 1
ATOM 1244 N N . MET A 1 171 ? -2.038 2.815 6.652 1.00 93.56 171 MET A N 1
ATOM 1245 C CA . MET A 1 171 ? -1.521 2.719 5.279 1.00 93.56 171 MET A CA 1
ATOM 1246 C C . MET A 1 171 ? -0.442 3.774 4.993 1.00 93.56 171 MET A C 1
ATOM 1248 O O . MET A 1 171 ? 0.484 3.495 4.236 1.00 93.56 171 MET A O 1
ATOM 1252 N N . GLY A 1 172 ? -0.528 4.955 5.619 1.00 87.38 172 GLY A N 1
ATOM 1253 C CA . GLY A 1 172 ? 0.494 6.006 5.536 1.00 87.38 172 GLY A CA 1
ATOM 1254 C C . GLY A 1 172 ? 1.895 5.571 5.992 1.00 87.38 172 GLY A C 1
ATOM 1255 O O . GLY A 1 172 ? 2.879 6.233 5.658 1.00 87.38 172 GLY A O 1
ATOM 1256 N N . GLY A 1 173 ? 1.999 4.440 6.694 1.00 87.50 173 GLY A N 1
ATOM 1257 C CA . GLY A 1 173 ? 3.257 3.770 6.999 1.00 87.50 173 GLY A CA 1
ATOM 1258 C C . GLY A 1 173 ? 3.892 4.203 8.317 1.00 87.50 173 GLY A C 1
ATOM 1259 O O . GLY A 1 173 ? 3.586 5.244 8.909 1.00 87.50 173 GLY A O 1
ATOM 1260 N N . SER A 1 174 ? 4.825 3.376 8.784 1.00 86.25 174 SER A N 1
ATOM 1261 C CA . SER A 1 174 ? 5.498 3.551 10.070 1.00 86.25 174 SER A CA 1
ATOM 1262 C C . SER A 1 174 ? 6.416 4.775 10.074 1.00 86.25 174 SER A C 1
ATOM 1264 O O . SER A 1 174 ? 6.542 5.445 11.096 1.00 86.25 174 SER A O 1
ATOM 1266 N N . ALA A 1 175 ? 7.007 5.126 8.928 1.00 80.44 175 ALA A N 1
ATOM 1267 C CA . ALA A 1 175 ? 7.883 6.289 8.801 1.00 80.44 175 ALA A CA 1
ATOM 1268 C C . ALA A 1 175 ? 7.142 7.610 9.073 1.00 80.44 175 ALA A C 1
ATOM 1270 O O . ALA A 1 175 ? 7.619 8.431 9.858 1.00 80.44 175 ALA A O 1
ATOM 1271 N N . GLY A 1 176 ? 5.956 7.792 8.478 1.00 79.38 176 GLY A N 1
ATOM 1272 C CA . GLY A 1 176 ? 5.132 8.984 8.696 1.00 79.38 176 GLY A CA 1
ATOM 1273 C C . GLY A 1 176 ? 4.650 9.094 10.143 1.00 79.38 176 GLY A C 1
ATOM 1274 O O . GLY A 1 176 ? 4.732 10.161 10.752 1.00 79.38 176 GLY A O 1
ATOM 1275 N N . LEU A 1 177 ? 4.225 7.970 10.727 1.00 82.12 177 LEU A N 1
ATOM 1276 C CA . LEU A 1 177 ? 3.816 7.910 12.132 1.00 82.12 177 LEU A CA 1
ATOM 1277 C C . LEU A 1 177 ? 4.987 8.184 13.089 1.00 82.12 177 LEU A C 1
ATOM 1279 O O . LEU A 1 177 ? 4.812 8.884 14.084 1.00 82.12 177 LEU A O 1
ATOM 1283 N N . GLY A 1 178 ? 6.186 7.686 12.783 1.00 79.75 178 GLY A N 1
ATOM 1284 C CA . GLY A 1 178 ? 7.390 7.925 13.581 1.00 79.75 178 GLY A CA 1
ATOM 1285 C C . GLY A 1 178 ? 7.798 9.400 13.619 1.00 79.75 178 GLY A C 1
ATOM 1286 O O . GLY A 1 178 ? 8.106 9.922 14.692 1.00 79.75 178 GLY A O 1
ATOM 1287 N N . ASP A 1 179 ? 7.745 10.093 12.477 1.00 83.31 179 ASP A N 1
ATOM 1288 C CA . ASP A 1 179 ? 8.010 11.538 12.412 1.00 83.31 179 ASP A CA 1
ATOM 1289 C C . ASP A 1 179 ? 6.965 12.340 13.206 1.00 83.31 179 ASP A C 1
ATOM 1291 O O . ASP A 1 179 ? 7.317 13.231 13.984 1.00 83.31 179 ASP A O 1
ATOM 1295 N N . LEU A 1 180 ? 5.683 11.973 13.094 1.00 81.12 180 LEU A N 1
ATOM 1296 C CA . LEU A 1 180 ? 4.609 12.597 13.869 1.00 81.12 180 LEU A CA 1
ATOM 1297 C C . LEU A 1 180 ? 4.819 12.425 15.382 1.00 81.12 180 LEU A C 1
ATOM 1299 O O . LEU A 1 180 ? 4.762 13.408 16.122 1.00 81.12 180 LEU A O 1
ATOM 1303 N N . ILE A 1 181 ? 5.114 11.203 15.839 1.00 81.44 181 ILE A N 1
ATOM 1304 C CA . ILE A 1 181 ? 5.393 10.917 17.256 1.00 81.44 181 ILE A CA 1
ATOM 1305 C C . ILE A 1 181 ? 6.599 11.736 17.736 1.00 81.44 181 ILE A C 1
ATOM 1307 O O . ILE A 1 181 ? 6.530 12.349 18.802 1.00 81.44 181 ILE A O 1
ATOM 1311 N N . SER A 1 182 ? 7.676 11.810 16.944 1.00 81.88 182 SER A N 1
ATOM 1312 C CA . SER A 1 182 ? 8.865 12.599 17.295 1.00 81.88 182 SER A CA 1
ATOM 1313 C C . SER A 1 182 ? 8.550 14.091 17.440 1.00 81.88 182 SER A C 1
ATOM 1315 O O . SER A 1 182 ? 9.006 14.730 18.391 1.00 81.88 182 SER A O 1
ATOM 1317 N N . LYS A 1 183 ? 7.742 14.657 16.534 1.00 84.38 183 LYS A N 1
ATOM 1318 C CA . LYS A 1 183 ? 7.311 16.064 16.597 1.00 84.38 183 LYS A CA 1
ATOM 1319 C C . LYS A 1 183 ? 6.462 16.350 17.834 1.00 84.38 183 LYS A C 1
ATOM 1321 O O . LYS A 1 183 ? 6.704 17.351 18.505 1.00 84.38 183 LYS A O 1
ATOM 1326 N N . ILE A 1 184 ? 5.532 15.457 18.172 1.00 81.25 184 ILE A N 1
ATOM 1327 C CA . ILE A 1 184 ? 4.703 15.579 19.381 1.00 81.25 184 ILE A CA 1
ATOM 1328 C C . ILE A 1 184 ? 5.575 15.519 20.641 1.00 81.25 184 ILE A C 1
ATOM 1330 O O . ILE A 1 184 ? 5.428 16.358 21.527 1.00 81.25 184 ILE A O 1
ATOM 1334 N N . GLN A 1 185 ? 6.518 14.573 20.707 1.00 79.88 185 GLN A N 1
ATOM 1335 C CA . GLN A 1 185 ? 7.448 14.462 21.835 1.00 79.88 185 GLN A CA 1
ATOM 1336 C C . GLN A 1 185 ? 8.275 15.739 22.014 1.00 79.88 185 GLN A C 1
ATOM 1338 O O . GLN A 1 185 ? 8.326 16.275 23.116 1.00 79.88 185 GLN A O 1
ATOM 1343 N N . LYS A 1 186 ? 8.853 16.273 20.930 1.00 80.69 186 LYS A N 1
ATOM 1344 C CA . LYS A 1 186 ? 9.622 17.528 20.973 1.00 80.69 186 LYS A CA 1
ATOM 1345 C C . LYS A 1 186 ? 8.774 18.722 21.411 1.00 80.69 186 LYS A C 1
ATOM 1347 O O . LYS A 1 186 ? 9.249 19.529 22.200 1.00 80.69 186 LYS A O 1
ATOM 1352 N N . SER A 1 187 ? 7.534 18.822 20.924 1.00 74.56 187 SER A N 1
ATOM 1353 C CA . SER A 1 187 ? 6.606 19.887 21.324 1.00 74.56 187 SER A CA 1
ATOM 1354 C C . SER A 1 187 ? 6.292 19.828 22.816 1.00 74.56 187 SER A C 1
ATOM 1356 O O . SER A 1 187 ? 6.279 20.863 23.469 1.00 74.56 187 SER A O 1
ATOM 1358 N N . LYS A 1 188 ? 6.080 18.623 23.361 1.00 74.12 188 LYS A N 1
ATOM 1359 C CA . LYS A 1 188 ? 5.813 18.436 24.789 1.00 74.12 188 LYS A CA 1
ATOM 1360 C C . LYS A 1 188 ? 7.019 18.820 25.650 1.00 74.12 188 LYS A C 1
ATOM 1362 O O . LYS A 1 188 ? 6.856 19.516 26.642 1.00 74.12 188 LYS A O 1
ATOM 1367 N N . THR A 1 189 ? 8.226 18.413 25.253 1.00 71.44 189 THR A N 1
ATOM 1368 C CA . THR A 1 189 ? 9.454 18.779 25.977 1.00 71.44 189 THR A CA 1
ATOM 1369 C C . THR A 1 189 ? 9.708 20.286 25.946 1.00 71.44 189 THR A C 1
ATOM 1371 O O . THR A 1 189 ? 10.139 20.839 26.949 1.00 71.44 189 THR A O 1
ATOM 1374 N N . ALA A 1 190 ? 9.415 20.960 24.829 1.00 68.75 190 ALA A N 1
ATOM 1375 C CA . ALA A 1 190 ? 9.547 22.413 24.731 1.00 68.75 190 ALA A CA 1
ATOM 1376 C C . ALA A 1 190 ? 8.599 23.148 25.698 1.00 68.75 190 ALA A C 1
ATOM 1378 O O . ALA A 1 190 ? 9.039 24.074 26.378 1.00 68.75 190 ALA A O 1
ATOM 1379 N N . ASP A 1 191 ? 7.346 22.694 25.803 1.00 71.06 191 ASP A N 1
ATOM 1380 C CA . ASP A 1 191 ? 6.354 23.231 26.747 1.00 71.06 191 ASP A CA 1
ATOM 1381 C C . ASP A 1 191 ? 6.775 23.009 28.209 1.00 71.06 191 ASP A C 1
ATOM 1383 O O . ASP A 1 191 ? 6.710 23.928 29.019 1.00 71.06 191 ASP A O 1
ATOM 1387 N N . GLU A 1 192 ? 7.282 21.817 28.547 1.00 65.31 192 GLU A N 1
ATOM 1388 C CA . GLU A 1 192 ? 7.760 21.497 29.902 1.00 65.31 192 GLU A CA 1
ATOM 1389 C C . GLU A 1 192 ? 9.001 22.309 30.310 1.00 65.31 192 GLU A C 1
ATOM 1391 O O . GLU A 1 192 ? 9.195 22.565 31.493 1.00 65.31 192 GLU A O 1
ATOM 1396 N N . THR A 1 193 ? 9.836 22.731 29.354 1.00 67.38 193 THR A N 1
ATOM 1397 C CA . THR A 1 193 ? 11.008 23.591 29.616 1.00 67.38 193 THR A CA 1
ATOM 1398 C C . THR A 1 193 ? 10.700 25.090 29.643 1.00 67.38 193 THR A C 1
ATOM 1400 O O . THR A 1 193 ? 11.580 25.880 29.984 1.00 67.38 193 THR A O 1
ATOM 1403 N N . ALA A 1 194 ? 9.491 25.493 29.242 1.00 59.34 194 ALA A N 1
ATOM 1404 C CA . ALA A 1 194 ? 9.042 26.886 29.239 1.00 59.34 194 ALA A CA 1
ATOM 1405 C C . ALA A 1 194 ? 8.313 27.293 30.539 1.00 59.34 194 ALA A C 1
ATOM 1407 O O . ALA A 1 194 ? 7.926 28.456 30.675 1.00 59.34 194 ALA A O 1
ATOM 1408 N N . VAL A 1 195 ? 8.141 26.347 31.472 1.00 48.59 195 VAL A N 1
ATOM 1409 C CA . VAL A 1 195 ? 7.569 26.512 32.822 1.00 48.59 195 VAL A CA 1
ATOM 1410 C C . VAL A 1 195 ? 8.683 26.462 33.862 1.00 48.59 195 VAL A C 1
ATOM 1412 O O . VAL A 1 195 ? 8.614 27.264 34.820 1.00 48.59 195 VAL A O 1
#

pLDDT: mean 85.46, std 11.72, range [48.59, 98.31]

Secondary structure (DSSP, 8-state):
-----SPPHHHHHHHHHHHHHHHHHHHHHHHH--PPPPP--THHHHHHHHHHHHHHHHHHHHHHHHHHHHHHHHH-PPPHHHHHHHHHHHHHHHHHHGGGS-GGG--HHHHHHHHHHHHHHHHHHHHHHHHHHHHHHHHHHHHHT--HHHHTT--SS-HHHHHHHHHHHHHTHHHHHHHHHHHHHHHHHHHHT--